Protein AF-A0A4V1J0G5-F1 (afdb_monomer_lite)

InterPro domains:
  IPR007246 GPI transamidase component Gaa1 [PF04114] (76-329)
  IPR007246 GPI transamidase component Gaa1 [PTHR13304] (6-333)

Foldseek 3Di:
DLLCLQDCVLWDFDDAPFPLLDFPPDFFPDDVVLLVQLVVQLVVDDDDDDVVSLVVLADPPFDWDDDPFKIKTKQAQPVEPQQEAEEEEEAQDPQRSSSSSLLSSVRVVSNPDNPFQHMYMYMYGHAAPLVVVCCLVVVVPDDPDPDDPNHHHHQQAYEYEAAGEDDADDDWAKEKAQQAAPRFGFFSNLLLSLLVNVVVLPQHPYDPQADDDPDSVVLSVSLVVSQVVSVVCNVPVNDRARCNSCSVVVHGYIYIYIYHHDPPDPCNSVNSSSVSSSVSSSSVSVSRRPDRDDCRASDWRPSDSRIIRGPVLCVVLVVLVVVLVVVVVVVVVVDDDDPVVVVVSVVVSVVVSSVVSVVCVVCPVVVVVVVVD

pLDDT: mean 73.06, std 17.19, range [31.8, 95.62]

Secondary structure (DSSP, 8-state):
-HHHHT-GGGPEEP---STT--TT-S-----HHHHHHHHHHHHH--S---HHHHHHHS-TTSEEEE-SSEEEEEE--TTS-S-EEEEEEEE--GGGHHHHHHHHHHHHHHHT-S--SSEEEEEEESS-HHHHHHHHHHTTS----TT------EEEEEEEEE-PPPPSSS--EEEEE---GGG----HHHHHHHHHHHHHT-S--B-SS----S-HHHHHHHHHHHHHHHHHHHHH-SS--TTHHHHHTT-EEEEEEEE---TT-TTHHHHHHHHHHHHHHHHHHHHT--S----S-SSEEEEETTEEEEGGGTHHHHHHHHHHHHHHHHHHHHS---HHHHHHHHHHHHHHHHHHHHHHHHHHHHHHHHTT-

Structure (mmCIF, N/CA/C/O backbone):
data_AF-A0A4V1J0G5-F1
#
_entry.id   AF-A0A4V1J0G5-F1
#
loop_
_atom_site.group_PDB
_atom_site.id
_atom_site.type_symbol
_atom_site.label_atom_id
_atom_site.label_alt_id
_atom_site.label_comp_id
_atom_site.label_asym_id
_atom_site.label_entity_id
_atom_site.label_seq_id
_atom_site.pdbx_PDB_ins_code
_atom_site.Cartn_x
_atom_site.Cartn_y
_atom_site.Cartn_z
_atom_site.occupancy
_atom_site.B_iso_or_equiv
_atom_site.auth_seq_id
_atom_site.auth_comp_id
_atom_site.auth_asym_id
_atom_site.auth_atom_id
_atom_site.pdbx_PDB_model_num
ATOM 1 N N . MET A 1 1 ? 18.701 1.937 -22.885 1.00 40.03 1 MET A N 1
ATOM 2 C CA . MET A 1 1 ? 18.159 2.114 -21.516 1.00 40.03 1 MET A CA 1
ATOM 3 C C . MET A 1 1 ? 18.465 3.504 -20.964 1.00 40.03 1 MET A C 1
ATOM 5 O O . MET A 1 1 ? 17.523 4.268 -20.826 1.00 40.03 1 MET A O 1
ATOM 9 N N . LEU A 1 2 ? 19.740 3.890 -20.790 1.00 41.81 2 LEU A N 1
ATOM 10 C CA . LEU A 1 2 ? 20.137 5.238 -20.329 1.00 41.81 2 LEU A CA 1
ATOM 11 C C . LEU A 1 2 ? 19.471 6.389 -21.116 1.00 41.81 2 LEU A C 1
ATOM 13 O O . LEU A 1 2 ? 19.026 7.356 -20.520 1.00 41.81 2 LEU A O 1
ATOM 17 N N . TYR A 1 3 ? 19.315 6.273 -22.439 1.00 47.38 3 TYR A N 1
ATOM 18 C CA . TYR A 1 3 ? 18.704 7.329 -23.266 1.00 47.38 3 TYR A CA 1
ATOM 19 C C . TYR A 1 3 ? 17.204 7.578 -22.989 1.00 47.38 3 TYR A C 1
ATOM 21 O O . TYR A 1 3 ? 16.747 8.713 -23.058 1.00 47.38 3 TYR A O 1
ATOM 29 N N . ILE A 1 4 ? 16.442 6.544 -22.609 1.00 48.09 4 ILE A N 1
ATOM 30 C CA . ILE A 1 4 ? 14.991 6.638 -22.336 1.00 48.09 4 ILE A CA 1
ATOM 31 C C . ILE A 1 4 ? 14.733 7.354 -21.006 1.00 48.09 4 ILE A C 1
ATOM 33 O O . ILE A 1 4 ? 13.803 8.143 -20.881 1.00 48.09 4 ILE A O 1
ATOM 37 N N . THR A 1 5 ? 15.608 7.128 -20.026 1.00 49.84 5 THR A N 1
ATOM 38 C CA . THR A 1 5 ? 15.606 7.840 -18.743 1.00 49.84 5 THR A CA 1
ATOM 39 C C . THR A 1 5 ? 16.124 9.278 -18.853 1.00 49.84 5 THR A C 1
ATOM 41 O O . THR A 1 5 ? 15.878 10.074 -17.955 1.00 49.84 5 THR A O 1
ATOM 44 N N . LEU A 1 6 ? 16.823 9.623 -19.945 1.00 50.47 6 LEU A N 1
ATOM 45 C CA . LEU A 1 6 ? 17.457 10.931 -20.160 1.00 50.47 6 LEU A CA 1
ATOM 46 C C . LEU A 1 6 ? 16.551 11.970 -20.853 1.00 50.47 6 LEU A C 1
ATOM 48 O O . LEU A 1 6 ? 16.917 13.143 -20.872 1.00 50.47 6 LEU A O 1
ATOM 52 N N . TYR A 1 7 ? 15.392 11.584 -21.408 1.00 58.28 7 TYR A N 1
ATOM 53 C CA . TYR A 1 7 ? 14.491 12.513 -22.108 1.00 58.28 7 TYR A CA 1
ATOM 54 C C . TYR A 1 7 ? 13.153 12.717 -21.372 1.00 58.28 7 TYR A C 1
ATOM 56 O O . TYR A 1 7 ? 12.269 11.862 -21.468 1.00 58.28 7 TYR A O 1
ATOM 64 N N . PRO A 1 8 ? 12.923 13.882 -20.733 1.00 58.16 8 PRO A N 1
ATOM 65 C CA . PRO A 1 8 ? 11.689 14.167 -19.985 1.00 58.16 8 PRO A CA 1
ATOM 66 C C . PRO A 1 8 ? 10.434 14.203 -20.866 1.00 58.16 8 PRO A C 1
ATOM 68 O O . PRO A 1 8 ? 9.331 14.027 -20.373 1.00 58.16 8 PRO A O 1
ATOM 71 N N . LYS A 1 9 ? 10.570 14.363 -22.190 1.00 62.00 9 LYS A N 1
ATOM 72 C CA . LYS A 1 9 ? 9.428 14.298 -23.119 1.00 62.00 9 LYS A CA 1
ATOM 73 C C . LYS A 1 9 ? 8.801 12.902 -23.236 1.00 62.00 9 LYS A C 1
ATOM 75 O O . LYS A 1 9 ? 7.714 12.781 -23.790 1.00 62.00 9 LYS A O 1
ATOM 80 N N . VAL A 1 10 ? 9.493 11.856 -22.780 1.00 65.25 10 VAL A N 1
ATOM 81 C CA . VAL A 1 10 ? 8.969 10.479 -22.739 1.00 65.25 10 VAL A CA 1
ATOM 82 C C . VAL A 1 10 ? 8.186 10.227 -21.448 1.00 65.25 10 VAL A C 1
ATOM 84 O O . VAL A 1 10 ? 7.367 9.311 -21.392 1.00 65.25 10 VAL A O 1
ATOM 87 N N . TRP A 1 11 ? 8.421 11.040 -20.418 1.00 73.19 11 TRP A N 1
ATOM 88 C CA . TRP A 1 11 ? 7.760 10.911 -19.130 1.00 73.19 11 TRP A CA 1
ATOM 89 C C . TRP A 1 11 ? 6.312 11.352 -19.292 1.00 73.19 11 TRP A C 1
ATOM 91 O O . TRP A 1 11 ? 6.027 12.494 -19.653 1.00 73.19 11 TRP A O 1
ATOM 101 N N . ARG A 1 12 ? 5.385 10.422 -19.075 1.00 76.12 12 ARG A N 1
ATOM 102 C CA . ARG A 1 12 ? 3.959 10.726 -19.110 1.00 76.12 12 ARG A CA 1
ATOM 103 C C . ARG A 1 12 ? 3.509 11.089 -17.710 1.00 76.12 12 ARG A C 1
ATOM 105 O O . ARG A 1 12 ? 3.911 10.423 -16.758 1.00 76.12 12 ARG A O 1
ATOM 112 N N . ASN A 1 13 ? 2.643 12.091 -17.604 1.00 80.62 13 ASN A N 1
ATOM 113 C CA . ASN A 1 13 ? 1.941 12.360 -16.355 1.00 80.62 13 ASN A CA 1
ATOM 114 C C . ASN A 1 13 ? 1.187 11.103 -15.930 1.00 80.62 13 ASN A C 1
ATOM 116 O O . ASN A 1 13 ? 0.557 10.433 -16.758 1.00 80.62 13 ASN A O 1
ATOM 120 N N . THR A 1 14 ? 1.259 10.793 -14.645 1.00 78.62 14 THR A N 1
ATOM 121 C CA . THR A 1 14 ? 0.432 9.759 -14.051 1.00 78.62 14 THR A CA 1
ATOM 122 C C . THR A 1 14 ? -1.033 10.158 -14.187 1.00 78.62 14 THR A C 1
ATOM 124 O O . THR A 1 14 ? -1.418 11.320 -14.048 1.00 78.62 14 THR A O 1
ATOM 127 N N . TYR A 1 15 ? -1.858 9.183 -14.539 1.00 79.25 15 TYR A N 1
ATOM 128 C CA . TYR A 1 15 ? -3.305 9.317 -14.581 1.00 79.25 15 TYR A CA 1
ATOM 129 C C . TYR A 1 15 ? -3.901 8.083 -13.917 1.00 79.25 15 TYR A C 1
ATOM 131 O O . TYR A 1 15 ? -3.200 7.098 -13.704 1.00 79.25 15 TYR A O 1
ATOM 139 N N . ILE A 1 16 ? -5.171 8.175 -13.548 1.00 81.12 16 ILE A N 1
ATOM 140 C CA . ILE A 1 16 ? -5.921 7.057 -12.986 1.00 81.12 16 ILE A CA 1
ATOM 141 C C . ILE A 1 16 ? -6.882 6.612 -14.073 1.00 81.12 16 ILE A C 1
ATOM 143 O O . ILE A 1 16 ? -7.683 7.414 -14.557 1.00 81.12 16 ILE A O 1
ATOM 147 N N . SER A 1 17 ? -6.714 5.373 -14.511 1.00 79.44 17 SER A N 1
ATOM 148 C CA . SER A 1 17 ? -7.519 4.726 -15.540 1.00 79.44 17 SER A CA 1
ATOM 149 C C . SER A 1 17 ? -8.658 3.895 -14.953 1.00 79.44 17 SER A C 1
ATOM 151 O O . SER A 1 17 ? -9.672 3.719 -15.625 1.00 79.44 17 SER A O 1
ATOM 153 N N . GLU A 1 18 ? -8.512 3.439 -13.705 1.00 79.19 18 GLU A N 1
ATOM 154 C CA . GLU A 1 18 ? -9.529 2.646 -13.021 1.00 79.19 18 GLU A CA 1
ATOM 155 C C . GLU A 1 18 ? -10.833 3.411 -12.795 1.00 79.19 18 GLU A C 1
ATOM 157 O O . GLU A 1 18 ? -10.873 4.537 -12.283 1.00 79.19 18 GLU A O 1
ATOM 162 N N . ASN A 1 19 ? -11.936 2.743 -13.124 1.00 76.56 19 ASN A N 1
ATOM 163 C CA . ASN A 1 19 ? -13.268 3.266 -12.879 1.00 76.56 19 ASN A CA 1
ATOM 164 C C . ASN A 1 19 ? -13.554 3.317 -11.373 1.00 76.56 19 ASN A C 1
ATOM 166 O O . ASN A 1 19 ? -13.213 2.406 -10.622 1.00 76.56 19 ASN A O 1
ATOM 170 N N . ALA A 1 20 ? -14.225 4.385 -10.939 1.00 79.38 20 ALA A N 1
ATOM 171 C CA . ALA A 1 20 ? -14.610 4.626 -9.543 1.00 79.38 20 ALA A CA 1
ATOM 172 C C . ALA A 1 20 ? -13.448 4.772 -8.533 1.00 79.38 20 ALA A C 1
ATOM 174 O O . ALA A 1 20 ? -13.706 5.027 -7.355 1.00 79.38 20 ALA A O 1
ATOM 175 N N . LEU A 1 21 ? -12.185 4.730 -8.976 1.00 84.06 21 LEU A N 1
ATOM 176 C CA . LEU A 1 21 ? -11.038 5.076 -8.140 1.00 84.06 21 LEU A CA 1
ATOM 177 C C . LEU A 1 21 ? -10.912 6.603 -8.036 1.00 84.06 21 LEU A C 1
ATOM 179 O O . LEU A 1 21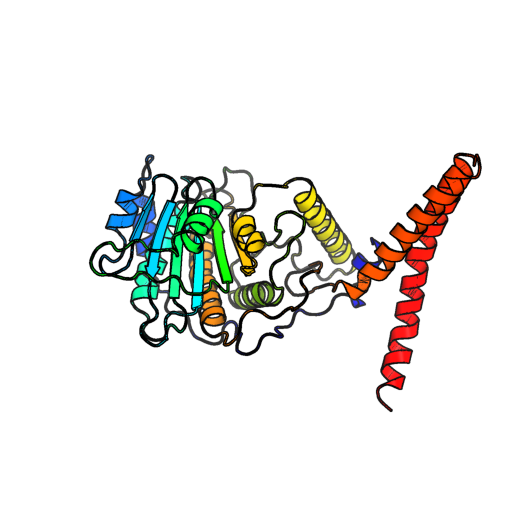 ? -10.354 7.274 -8.905 1.00 84.06 21 LEU A O 1
ATOM 183 N N . MET A 1 22 ? -11.483 7.166 -6.971 1.00 85.38 22 MET A N 1
ATOM 184 C CA . MET A 1 22 ? -11.579 8.614 -6.766 1.00 85.38 22 MET A CA 1
ATOM 185 C C . MET A 1 22 ? -10.727 9.072 -5.572 1.00 85.38 22 MET A C 1
ATOM 187 O O . MET A 1 22 ? -11.259 9.203 -4.465 1.00 85.38 22 MET A O 1
ATOM 191 N N . PRO A 1 23 ? -9.420 9.334 -5.771 1.00 83.88 23 PRO A N 1
ATOM 192 C CA . PRO A 1 23 ? -8.553 9.820 -4.704 1.00 83.88 23 PRO A CA 1
ATOM 193 C C . PRO A 1 23 ? -9.034 11.167 -4.177 1.00 83.88 23 PRO A C 1
ATOM 195 O O . PRO A 1 23 ? -9.336 12.073 -4.956 1.00 83.88 23 PRO A O 1
ATOM 198 N N . ASP A 1 24 ? -9.045 11.292 -2.851 1.00 82.69 24 ASP A N 1
ATOM 199 C CA . ASP A 1 24 ? -9.337 12.535 -2.132 1.00 82.69 24 ASP A CA 1
ATOM 200 C C . ASP A 1 24 ? -10.733 13.133 -2.397 1.00 82.69 24 ASP A C 1
ATOM 202 O O . ASP A 1 24 ? -10.970 14.325 -2.226 1.00 82.69 24 ASP A O 1
ATOM 206 N N . TYR A 1 25 ? -11.693 12.304 -2.818 1.00 84.31 25 TYR A N 1
ATOM 207 C CA . TYR A 1 25 ? -13.055 12.765 -3.111 1.00 84.31 25 TYR A CA 1
ATOM 208 C C . TYR A 1 25 ? -13.906 13.006 -1.854 1.00 84.31 25 TYR A C 1
ATOM 210 O O . TYR A 1 25 ? -14.866 13.775 -1.887 1.00 84.31 25 TYR A O 1
ATOM 218 N N . ALA A 1 26 ? -13.579 12.346 -0.739 1.00 80.38 26 ALA A N 1
ATOM 219 C CA . ALA A 1 26 ? -14.355 12.399 0.497 1.00 80.38 26 ALA A CA 1
ATOM 220 C C . ALA A 1 26 ? -13.494 12.829 1.690 1.00 80.38 26 ALA A C 1
ATOM 222 O O . ALA A 1 26 ? -12.400 12.309 1.889 1.00 80.38 26 ALA A O 1
ATOM 223 N N . SER A 1 27 ? -14.036 13.713 2.532 1.00 83.62 27 SER A N 1
ATOM 224 C CA . SER A 1 27 ? -13.359 14.225 3.730 1.00 83.62 27 SER A CA 1
ATOM 225 C C . SER A 1 27 ? -13.093 13.126 4.755 1.00 83.62 27 SER A C 1
ATOM 227 O O . SER A 1 27 ? -14.012 12.388 5.118 1.00 83.62 27 SER A O 1
ATOM 229 N N . THR A 1 28 ? -11.871 13.053 5.265 1.00 86.25 28 THR A N 1
ATOM 230 C CA . THR A 1 28 ? -11.446 12.078 6.275 1.00 86.25 28 THR A CA 1
ATOM 231 C C . THR A 1 28 ? -12.166 12.286 7.613 1.00 86.25 28 THR A C 1
ATOM 233 O O . THR A 1 28 ? -12.620 13.383 7.938 1.00 86.25 28 THR A O 1
ATOM 236 N N . THR A 1 29 ? -12.329 11.204 8.374 1.00 87.88 29 THR A N 1
ATOM 237 C CA . THR A 1 29 ? -12.962 11.190 9.710 1.00 87.88 29 THR A CA 1
ATOM 238 C C . THR A 1 29 ? -11.925 11.226 10.824 1.00 87.88 29 THR A C 1
ATOM 240 O O . THR A 1 29 ? -12.270 11.365 12.001 1.00 87.88 29 THR A O 1
ATOM 243 N N . PHE A 1 30 ? -10.653 11.029 10.477 1.00 85.44 30 PHE A N 1
ATOM 244 C CA . PHE A 1 30 ? -9.563 11.105 11.426 1.00 85.44 30 PHE A CA 1
ATOM 245 C C . PHE A 1 30 ? -9.553 12.450 12.162 1.00 85.44 30 PHE A C 1
ATOM 247 O O . PHE A 1 30 ? -9.647 13.519 11.569 1.00 85.44 30 PHE A O 1
ATOM 254 N N . ASN A 1 31 ? -9.414 12.363 13.483 1.00 87.56 31 ASN A N 1
ATOM 255 C CA . ASN A 1 31 ? -9.543 13.473 14.417 1.00 87.56 31 ASN A CA 1
ATOM 256 C C . ASN A 1 31 ? -8.392 13.405 15.420 1.00 87.56 31 ASN A C 1
ATOM 258 O O . ASN A 1 31 ? -7.794 12.346 15.626 1.00 87.56 31 ASN A O 1
ATOM 262 N N . ILE A 1 32 ? -8.158 14.503 16.139 1.00 88.00 32 ILE A N 1
ATOM 263 C CA . ILE A 1 32 ? -7.099 14.584 17.154 1.00 88.00 32 ILE A CA 1
ATOM 264 C C . ILE A 1 32 ? -7.253 13.539 18.274 1.00 88.00 32 ILE A C 1
ATOM 266 O O . ILE A 1 32 ? -6.261 13.029 18.782 1.00 88.00 32 ILE A O 1
ATOM 270 N N . ASN A 1 33 ? -8.484 13.122 18.585 1.00 91.00 33 ASN A N 1
ATOM 271 C CA . ASN A 1 33 ? -8.746 12.073 19.576 1.00 91.00 33 ASN A CA 1
ATOM 272 C C . ASN A 1 33 ? -8.150 10.719 19.156 1.00 91.00 33 ASN A C 1
ATOM 274 O O . ASN A 1 33 ? -7.614 9.993 19.989 1.00 91.00 33 ASN A O 1
ATOM 278 N N . HIS A 1 34 ? -8.218 10.381 17.865 1.00 90.44 34 HIS A N 1
ATOM 279 C CA . HIS A 1 34 ? -7.631 9.150 17.330 1.00 90.44 34 HIS A CA 1
ATOM 280 C C . HIS A 1 34 ? -6.099 9.200 17.412 1.00 90.44 34 HIS A C 1
ATOM 282 O O . HIS A 1 34 ? -5.457 8.215 17.771 1.00 90.44 34 HIS A O 1
ATOM 288 N N . TRP A 1 35 ? -5.512 10.375 17.172 1.00 88.88 35 TRP A N 1
ATOM 289 C CA . TRP A 1 35 ? -4.080 10.605 17.357 1.00 88.88 35 TRP A CA 1
ATOM 290 C C .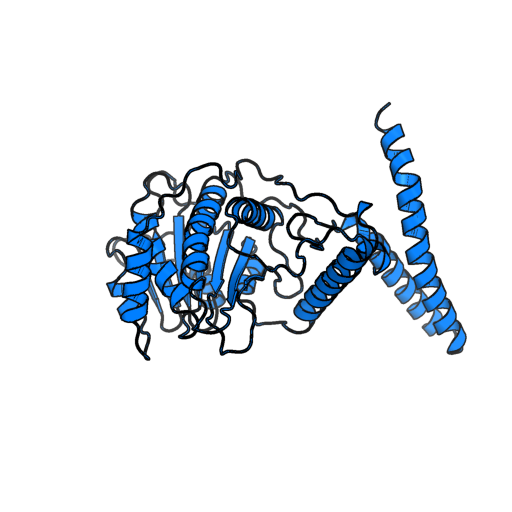 TRP A 1 35 ? -3.631 10.420 18.814 1.00 88.88 35 TRP A C 1
ATOM 292 O O . TRP A 1 35 ? -2.635 9.749 19.090 1.00 88.88 35 TRP A O 1
ATOM 302 N N . GLU A 1 36 ? -4.382 10.966 19.770 1.00 89.56 36 GLU A N 1
ATOM 303 C CA . GLU A 1 36 ? -4.101 10.788 21.198 1.00 89.56 36 GLU A CA 1
ATOM 304 C C . GLU A 1 36 ? -4.233 9.324 21.639 1.00 89.56 36 GLU A C 1
ATOM 306 O O . GLU A 1 36 ? -3.409 8.835 22.417 1.00 89.56 36 GLU A O 1
ATOM 311 N N . GLN A 1 37 ? -5.215 8.593 21.099 1.00 89.12 37 GLN A N 1
ATOM 312 C CA . GLN A 1 37 ? -5.348 7.152 21.322 1.00 89.12 37 GLN A CA 1
ATOM 313 C C . GLN A 1 37 ? -4.113 6.393 20.835 1.00 89.12 37 GLN A C 1
ATOM 315 O O . GLN A 1 37 ? -3.579 5.577 21.585 1.00 89.12 37 GLN A O 1
ATOM 320 N N . MET A 1 38 ? -3.603 6.696 19.636 1.00 88.50 38 MET A N 1
ATOM 321 C CA . MET A 1 38 ? -2.368 6.081 19.138 1.00 88.50 38 MET A CA 1
ATOM 322 C C . MET A 1 38 ? -1.180 6.348 20.064 1.00 88.50 38 MET A C 1
ATOM 324 O O . MET A 1 38 ? -0.430 5.427 20.380 1.00 88.50 38 MET A O 1
ATOM 328 N N . LYS A 1 39 ? -1.018 7.590 20.539 1.00 87.75 39 LYS A N 1
ATOM 329 C CA . LYS A 1 39 ? 0.052 7.952 21.484 1.00 87.75 39 LYS A CA 1
ATOM 330 C C . LYS A 1 39 ? -0.048 7.174 22.794 1.00 87.75 39 LYS A C 1
ATOM 332 O O . LYS A 1 39 ? 0.971 6.710 23.301 1.00 87.75 39 LYS A O 1
ATOM 337 N N . LYS A 1 40 ? -1.265 7.002 23.315 1.00 88.62 40 LYS A N 1
ATOM 338 C CA . LYS A 1 40 ? -1.526 6.221 24.529 1.00 88.62 40 LYS A CA 1
ATOM 339 C C . LYS A 1 40 ? -1.212 4.736 24.334 1.00 88.62 40 LYS A C 1
ATOM 341 O O . LYS A 1 40 ? -0.602 4.116 25.200 1.00 88.62 40 LYS A O 1
ATOM 346 N N . ILE A 1 41 ? -1.604 4.169 23.195 1.00 86.56 41 ILE A N 1
ATOM 347 C CA . ILE A 1 41 ? -1.307 2.775 22.845 1.00 86.56 41 ILE A CA 1
ATOM 348 C C . ILE A 1 41 ? 0.211 2.579 22.752 1.00 86.56 41 ILE A C 1
ATOM 350 O O . ILE A 1 41 ? 0.755 1.694 23.406 1.00 86.56 41 ILE A O 1
ATOM 354 N N . LYS A 1 42 ? 0.911 3.479 22.052 1.00 85.06 42 LYS A N 1
ATOM 355 C CA . LYS A 1 42 ? 2.375 3.485 21.987 1.00 85.06 42 LYS A CA 1
ATOM 356 C C . LYS A 1 42 ? 3.021 3.528 23.373 1.00 85.06 42 LYS A C 1
ATOM 358 O O . LYS A 1 42 ? 3.971 2.792 23.602 1.00 85.06 42 LYS A O 1
ATOM 363 N N . SER A 1 43 ? 2.546 4.384 24.283 1.00 84.00 43 SER A N 1
ATOM 364 C CA . SER A 1 43 ? 3.131 4.480 25.628 1.00 84.00 43 SER A CA 1
ATOM 365 C C . SER A 1 43 ? 2.898 3.236 26.481 1.00 84.00 43 SER A C 1
ATOM 367 O O . SER A 1 43 ? 3.692 2.970 27.374 1.00 84.00 43 SER A O 1
ATOM 369 N N . ASN A 1 44 ? 1.822 2.488 26.224 1.00 82.56 44 ASN A N 1
ATOM 370 C CA . ASN A 1 44 ? 1.509 1.266 26.964 1.00 82.56 44 ASN A CA 1
ATOM 371 C C . ASN A 1 44 ? 2.358 0.075 26.507 1.00 82.56 44 ASN A C 1
ATOM 373 O O . ASN A 1 44 ? 2.593 -0.849 27.283 1.00 82.56 44 ASN A O 1
ATOM 377 N N . PHE A 1 45 ? 2.822 0.094 25.260 1.00 77.38 45 PHE A N 1
ATOM 378 C CA . PHE A 1 45 ? 3.673 -0.948 24.716 1.00 77.38 45 PHE A CA 1
ATOM 379 C C . PHE A 1 45 ? 5.127 -0.769 25.180 1.00 77.38 45 PHE A C 1
ATOM 381 O O . PHE A 1 45 ? 5.922 -0.049 24.576 1.00 77.38 45 PHE A O 1
ATOM 388 N N . HIS A 1 46 ? 5.471 -1.441 26.282 1.00 64.62 46 HIS A N 1
ATOM 389 C CA . HIS A 1 46 ? 6.849 -1.658 26.732 1.00 64.62 46 HIS A CA 1
ATOM 390 C C . HIS A 1 46 ? 7.362 -3.046 26.301 1.00 64.62 46 HIS A C 1
ATOM 392 O O . HIS A 1 46 ? 6.587 -3.858 25.812 1.00 64.62 46 HIS A O 1
ATOM 398 N N . SER A 1 47 ? 8.674 -3.273 26.438 1.00 57.38 47 SER A N 1
ATOM 399 C CA . SER A 1 47 ? 9.556 -4.255 25.765 1.00 57.38 47 SER A CA 1
ATOM 400 C C . SER A 1 47 ? 9.215 -5.759 25.861 1.00 57.38 47 SER A C 1
ATOM 402 O O . SER A 1 47 ? 10.077 -6.548 26.233 1.00 57.38 47 SER A O 1
ATOM 404 N N . ASN A 1 48 ? 7.976 -6.156 25.573 1.00 66.62 48 ASN A N 1
ATOM 405 C CA . ASN A 1 48 ? 7.519 -7.514 25.271 1.00 66.62 48 ASN A CA 1
ATOM 406 C C . ASN A 1 48 ? 6.095 -7.414 24.698 1.00 66.62 48 ASN A C 1
ATOM 408 O O . ASN A 1 48 ? 5.109 -7.561 25.414 1.00 66.62 48 ASN A O 1
ATOM 412 N N . LEU A 1 49 ? 5.996 -7.109 23.404 1.00 71.62 49 LEU A N 1
ATOM 413 C CA . LEU A 1 49 ? 4.728 -7.029 22.679 1.00 71.62 49 LEU A CA 1
ATOM 414 C C . LEU A 1 49 ? 4.103 -8.430 22.541 1.00 71.62 49 LEU A C 1
ATOM 416 O O . LEU A 1 49 ? 4.675 -9.287 21.864 1.00 71.62 49 LEU A O 1
ATOM 420 N N . SER A 1 50 ? 2.924 -8.666 23.127 1.00 83.44 50 SER A N 1
ATOM 421 C CA . SER A 1 50 ? 2.150 -9.898 22.909 1.00 83.44 50 SER A CA 1
ATOM 422 C C . SER A 1 50 ? 0.933 -9.656 22.005 1.00 83.44 50 SER A C 1
ATOM 424 O O . SER A 1 50 ? 0.414 -8.541 21.916 1.00 83.44 50 SER A O 1
ATOM 426 N N . PHE A 1 51 ? 0.461 -10.697 21.311 1.00 83.25 51 PHE A N 1
ATOM 427 C CA . PHE A 1 51 ? -0.786 -10.600 20.541 1.00 83.25 51 PHE A CA 1
ATOM 428 C C . PHE A 1 51 ? -2.016 -10.465 21.451 1.00 83.25 51 PHE A C 1
ATOM 430 O O . PHE A 1 51 ? -2.992 -9.833 21.053 1.00 83.25 51 PHE A O 1
ATOM 437 N N . GLU A 1 52 ? -1.948 -10.974 22.685 1.00 83.06 52 GLU A N 1
ATOM 438 C CA . GLU A 1 52 ? -3.012 -10.848 23.689 1.00 83.06 52 GLU A CA 1
ATOM 439 C C . GLU A 1 52 ? -3.275 -9.379 24.053 1.00 83.06 52 GLU A C 1
ATOM 441 O O . GLU A 1 52 ? -4.431 -8.955 24.153 1.00 83.06 52 GLU A O 1
ATOM 446 N N . ASP A 1 53 ? -2.214 -8.571 24.157 1.00 82.56 53 ASP A N 1
ATOM 447 C CA . ASP A 1 53 ? -2.329 -7.134 24.418 1.00 82.56 53 ASP A CA 1
ATOM 448 C C . ASP A 1 53 ? -3.104 -6.426 23.299 1.00 82.56 53 ASP A C 1
ATOM 450 O O . ASP A 1 53 ? -4.003 -5.630 23.575 1.00 82.56 53 ASP A O 1
ATOM 454 N N . ILE A 1 54 ? -2.812 -6.751 22.031 1.00 82.75 54 ILE A N 1
ATOM 455 C CA . ILE A 1 54 ? -3.554 -6.212 20.881 1.00 82.75 54 ILE A CA 1
ATOM 456 C C . ILE A 1 54 ? -5.002 -6.692 20.914 1.00 82.75 54 ILE A C 1
ATOM 458 O O . ILE A 1 54 ? -5.911 -5.876 20.778 1.00 82.75 54 ILE A O 1
ATOM 462 N N . GLN A 1 55 ? -5.229 -7.991 21.109 1.00 84.12 55 GLN A N 1
ATOM 463 C CA . GLN A 1 55 ? -6.569 -8.573 21.118 1.00 84.12 55 GLN A CA 1
ATOM 464 C C . GLN A 1 55 ? -7.471 -7.904 22.165 1.00 84.12 55 GLN A C 1
ATOM 466 O O . GLN A 1 55 ? -8.655 -7.692 21.912 1.00 84.12 55 GLN A O 1
ATOM 471 N N . SER A 1 56 ? -6.911 -7.500 23.310 1.00 85.38 56 SER A N 1
ATOM 472 C CA . SER A 1 56 ? -7.646 -6.780 24.356 1.00 85.38 56 SER A CA 1
ATOM 473 C C . SER A 1 56 ? -8.105 -5.370 23.949 1.00 85.38 56 SER A C 1
ATOM 475 O O . SER A 1 56 ? -9.113 -4.878 24.463 1.00 85.38 56 SER A O 1
ATOM 477 N N . LEU A 1 57 ? -7.377 -4.725 23.030 1.00 85.25 57 LEU A N 1
ATOM 478 C CA . LEU A 1 57 ? -7.635 -3.369 22.536 1.00 85.25 57 LEU A CA 1
ATOM 479 C C . LEU A 1 57 ? -8.544 -3.345 21.303 1.00 85.25 57 LEU A C 1
ATOM 481 O O . LEU A 1 57 ? -9.034 -2.276 20.927 1.00 85.25 57 LEU A O 1
ATOM 485 N N . LEU A 1 58 ? -8.745 -4.500 20.666 1.00 84.81 58 LEU A N 1
ATOM 486 C CA . LEU A 1 58 ? -9.591 -4.633 19.493 1.00 84.81 58 LEU A CA 1
ATOM 487 C C . LEU A 1 58 ? -11.077 -4.775 19.856 1.00 84.81 58 LEU A C 1
ATOM 489 O O . LEU A 1 58 ? -11.436 -5.266 20.933 1.00 84.81 58 LEU A O 1
ATOM 493 N N . PRO A 1 59 ? -11.972 -4.376 18.939 1.00 80.44 59 PRO A N 1
ATOM 494 C CA . PRO A 1 59 ? -13.401 -4.558 19.128 1.00 80.44 59 PRO A CA 1
ATOM 495 C C . PRO A 1 59 ? -13.775 -6.051 19.181 1.00 80.44 59 PRO A C 1
ATOM 497 O O . PRO A 1 59 ? -13.497 -6.814 18.260 1.00 80.44 59 PRO A O 1
ATOM 500 N N . LYS A 1 60 ? -14.450 -6.463 20.263 1.00 75.62 60 LYS A N 1
ATOM 501 C CA . LYS A 1 60 ? -14.748 -7.875 20.592 1.00 75.62 60 LYS A CA 1
ATOM 502 C C . LYS A 1 60 ? -15.821 -8.547 19.727 1.00 75.62 60 LYS A C 1
ATOM 504 O O . LYS A 1 60 ? -16.034 -9.744 19.861 1.00 75.62 60 LYS A O 1
ATOM 509 N N . HIS A 1 61 ? -16.533 -7.788 18.898 1.00 77.06 61 HIS A N 1
ATOM 510 C CA . HIS A 1 61 ? -17.684 -8.278 18.126 1.00 77.06 61 HIS A CA 1
ATOM 511 C C . HIS A 1 61 ? -17.316 -8.800 16.732 1.00 77.06 61 HIS A C 1
ATOM 513 O O . HIS A 1 61 ? -18.203 -9.059 15.924 1.00 77.06 61 HIS A O 1
ATOM 519 N N . PHE A 1 62 ? -16.024 -8.912 16.437 1.00 82.12 62 PHE A N 1
ATOM 520 C CA . PHE A 1 62 ? -15.529 -9.260 15.115 1.00 82.12 62 PHE A CA 1
ATOM 521 C C . PHE A 1 62 ? -14.761 -10.572 15.130 1.00 82.12 62 PHE A C 1
ATOM 523 O O . PHE A 1 62 ? -14.162 -10.955 16.135 1.00 82.12 62 PHE A O 1
ATOM 530 N N . CYS A 1 63 ? -14.747 -11.221 13.971 1.00 82.19 63 CYS A N 1
ATOM 531 C CA . CYS A 1 63 ? -13.950 -12.404 13.707 1.00 82.19 63 CYS A CA 1
ATOM 532 C C . CYS A 1 63 ? -12.470 -12.111 13.957 1.00 82.19 63 CYS A C 1
ATOM 534 O O . CYS A 1 63 ? -11.890 -11.222 13.326 1.00 82.19 63 CYS A O 1
ATOM 536 N N . THR A 1 64 ? -11.864 -12.867 14.870 1.00 84.56 64 THR A N 1
ATOM 537 C CA . THR A 1 64 ? -10.430 -12.793 15.149 1.00 84.56 64 THR A CA 1
ATOM 538 C C . THR A 1 64 ? -9.805 -14.163 14.971 1.00 84.56 64 THR A C 1
ATOM 540 O O . THR A 1 64 ? -10.352 -15.163 15.426 1.00 84.56 64 THR A O 1
ATOM 543 N N . PHE A 1 65 ? -8.650 -14.193 14.319 1.00 83.19 65 PHE A N 1
ATOM 544 C CA . PHE A 1 65 ? -7.841 -15.391 14.155 1.00 83.19 65 PHE A CA 1
ATOM 545 C C . PHE A 1 65 ? -6.479 -15.135 14.772 1.00 83.19 65 PHE A C 1
ATOM 547 O O . PHE A 1 65 ? -5.829 -14.142 14.441 1.00 83.19 65 PHE A O 1
ATOM 554 N N . SER A 1 66 ? -6.061 -16.017 15.670 1.00 83.69 66 SER A N 1
ATOM 555 C CA . SER A 1 66 ? -4.791 -15.917 16.379 1.00 83.69 66 SER A CA 1
ATOM 556 C C . SER A 1 66 ? -4.000 -17.203 16.181 1.00 83.69 66 SER A C 1
ATOM 558 O O . SER A 1 66 ? -4.493 -18.280 16.503 1.00 83.69 66 SER A O 1
ATOM 560 N N . ASP A 1 67 ? -2.789 -17.069 15.654 1.00 83.31 67 ASP A N 1
ATOM 561 C CA . ASP A 1 67 ? -1.758 -18.102 15.552 1.00 83.31 67 ASP A CA 1
ATOM 562 C C . ASP A 1 67 ? -0.469 -17.562 16.207 1.00 83.31 67 ASP A C 1
ATOM 564 O O . ASP A 1 67 ? -0.311 -16.362 16.449 1.00 83.31 67 ASP A O 1
ATOM 568 N N . GLU A 1 68 ? 0.510 -18.423 16.471 1.00 85.25 68 GLU A N 1
ATOM 569 C CA . GLU A 1 68 ? 1.806 -18.010 17.028 1.00 85.25 68 GLU A CA 1
ATOM 570 C C . GLU A 1 68 ? 2.554 -17.024 16.111 1.00 85.25 68 GLU A C 1
ATOM 572 O O . GLU A 1 68 ? 3.361 -16.205 16.570 1.00 85.25 68 GLU A O 1
ATOM 577 N N . ARG A 1 69 ? 2.284 -17.095 14.802 1.00 88.12 69 ARG A N 1
ATOM 578 C CA . ARG A 1 69 ? 2.967 -16.317 13.758 1.00 88.12 69 ARG A CA 1
ATOM 579 C C . ARG A 1 69 ? 2.244 -15.029 13.386 1.00 88.12 69 ARG A C 1
ATOM 581 O O . ARG A 1 69 ? 2.897 -14.055 12.993 1.00 88.12 69 ARG A O 1
ATOM 588 N N . TYR A 1 70 ? 0.920 -15.014 13.495 1.00 90.19 70 TYR A N 1
ATOM 589 C CA . TYR A 1 70 ? 0.095 -13.894 13.073 1.00 90.19 70 TYR A CA 1
ATOM 590 C C . TYR A 1 70 ? -1.189 -13.789 13.891 1.00 90.19 70 TYR A C 1
ATOM 592 O O . TYR A 1 70 ? -1.725 -14.766 14.394 1.00 90.19 70 TYR A O 1
ATOM 600 N N 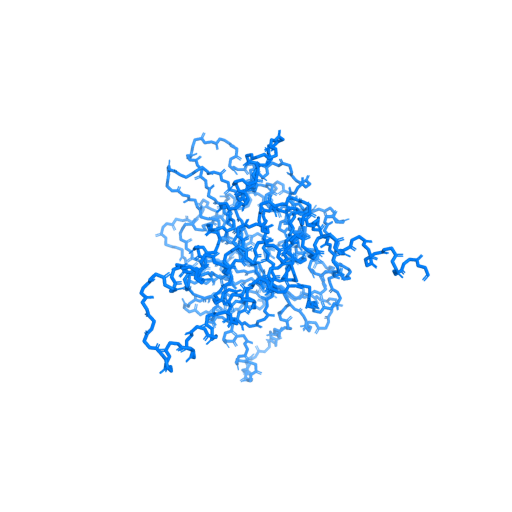. PHE A 1 71 ? -1.725 -12.582 13.941 1.00 90.50 71 PHE A N 1
ATOM 601 C CA . PHE A 1 71 ? -3.022 -12.274 14.501 1.00 90.50 71 PHE A CA 1
ATOM 602 C C . PHE A 1 71 ? -3.787 -11.415 13.501 1.00 90.50 71 PHE A C 1
ATOM 604 O O . PHE A 1 71 ? -3.245 -10.454 12.958 1.00 90.50 71 PHE A O 1
ATOM 611 N N . SER A 1 72 ? -5.040 -11.755 13.227 1.00 90.25 72 SER A N 1
ATOM 612 C CA . SER A 1 72 ? -5.863 -11.012 12.281 1.00 90.25 72 SER A CA 1
ATOM 613 C C . SER A 1 72 ? -7.260 -10.757 12.810 1.00 90.25 72 SER A C 1
ATOM 615 O O . SER A 1 72 ? -7.816 -11.560 13.555 1.00 90.25 72 SER A O 1
ATOM 617 N N . ILE A 1 73 ? -7.823 -9.629 12.396 1.00 90.69 73 ILE A N 1
ATOM 618 C CA . ILE A 1 73 ? -9.212 -9.256 12.637 1.00 90.69 73 ILE A CA 1
ATOM 619 C C . ILE A 1 73 ? -9.880 -8.963 11.297 1.00 90.69 73 ILE A C 1
ATOM 621 O O . ILE A 1 73 ? -9.314 -8.265 10.451 1.00 90.69 73 ILE A O 1
ATOM 625 N N . GLN A 1 74 ? -11.081 -9.499 11.108 1.00 90.12 74 GLN A N 1
ATOM 626 C CA . GLN A 1 74 ? -11.937 -9.195 9.969 1.00 90.12 74 GLN A CA 1
ATOM 627 C C . GLN A 1 74 ? -13.067 -8.271 10.408 1.00 90.12 74 GLN A C 1
ATOM 629 O O . GLN A 1 74 ? -13.853 -8.606 11.292 1.00 90.12 74 GLN A O 1
ATOM 634 N N . ILE A 1 75 ? -13.176 -7.130 9.738 1.00 91.25 75 ILE A N 1
ATOM 635 C CA . ILE A 1 75 ? -14.273 -6.183 9.901 1.00 91.25 75 ILE A CA 1
ATOM 636 C C . ILE A 1 75 ? -15.170 -6.316 8.662 1.00 91.25 75 ILE A C 1
ATOM 638 O O . ILE A 1 75 ? -14.757 -5.888 7.580 1.00 91.25 75 ILE A O 1
ATOM 642 N N . PRO A 1 76 ? -16.363 -6.926 8.789 1.00 88.94 76 PRO A N 1
ATOM 643 C CA . PRO A 1 76 ? -17.259 -7.136 7.668 1.00 88.94 76 PRO A CA 1
ATOM 644 C C . PRO A 1 76 ? -17.948 -5.836 7.258 1.00 88.94 76 PRO A C 1
ATOM 646 O O . PRO A 1 76 ? -18.300 -4.986 8.084 1.00 88.94 76 PRO A O 1
ATOM 649 N N . ALA A 1 77 ? -18.198 -5.703 5.965 1.00 88.75 77 ALA A N 1
ATOM 650 C CA . ALA A 1 77 ? -18.988 -4.632 5.403 1.00 88.75 77 ALA A CA 1
ATOM 651 C C . ALA A 1 77 ? -20.469 -5.048 5.354 1.00 88.75 77 ALA A C 1
ATOM 653 O O . ALA A 1 77 ? -20.933 -5.696 4.425 1.00 88.75 77 ALA A O 1
ATOM 654 N N . TYR A 1 78 ? -21.253 -4.625 6.349 1.00 82.81 78 TYR A N 1
ATOM 655 C CA . TYR A 1 78 ? -22.649 -5.062 6.541 1.00 82.81 78 TYR A CA 1
ATOM 656 C C . TYR A 1 78 ? -23.636 -4.753 5.397 1.00 82.81 78 TYR A C 1
ATOM 658 O O . TYR A 1 78 ? -24.779 -5.202 5.442 1.00 82.81 78 TYR A O 1
ATOM 666 N N . ARG A 1 79 ? -23.256 -3.931 4.412 1.00 80.62 79 ARG A N 1
ATOM 667 C CA . ARG A 1 79 ? -24.133 -3.509 3.302 1.00 80.62 79 ARG A CA 1
ATOM 668 C C . ARG A 1 79 ? -23.919 -4.278 2.001 1.00 80.62 79 ARG A C 1
ATOM 670 O O . ARG A 1 79 ? -24.629 -4.012 1.036 1.00 80.62 79 ARG A O 1
ATOM 677 N N . THR A 1 80 ? -22.927 -5.153 1.961 1.00 81.75 80 THR A N 1
ATOM 678 C CA . THR A 1 80 ? -22.482 -5.876 0.767 1.00 81.75 80 THR A CA 1
ATOM 679 C C . THR A 1 80 ? -22.463 -7.373 1.060 1.00 81.75 80 THR A C 1
ATOM 681 O O . THR A 1 80 ? -22.565 -7.793 2.211 1.00 81.75 80 THR A O 1
ATOM 684 N N . ASP A 1 81 ? -22.312 -8.175 0.016 1.00 78.50 81 ASP A N 1
ATOM 685 C CA . ASP A 1 81 ? -22.350 -9.635 0.069 1.00 78.50 81 ASP A CA 1
ATOM 686 C C . ASP A 1 81 ? -21.066 -10.252 0.671 1.00 78.50 81 ASP A C 1
ATOM 688 O O . ASP A 1 81 ? -20.888 -11.467 0.636 1.00 78.50 81 ASP A O 1
ATOM 692 N N . GLY A 1 82 ? -20.131 -9.434 1.183 1.00 81.50 82 GLY A N 1
ATOM 693 C CA . GLY A 1 82 ? -18.860 -9.892 1.771 1.00 81.50 82 GLY A CA 1
ATOM 694 C C . GLY A 1 82 ? -17.912 -10.566 0.768 1.00 81.50 82 GLY A C 1
ATOM 695 O O . GLY A 1 82 ? -16.939 -11.215 1.143 1.00 81.50 82 GLY A O 1
ATOM 696 N N . THR A 1 83 ? -18.177 -10.436 -0.535 1.00 86.62 83 THR A N 1
ATOM 697 C CA . THR A 1 83 ? -17.443 -11.149 -1.593 1.00 86.62 83 THR A CA 1
ATOM 698 C C . THR A 1 83 ? -16.074 -10.560 -1.897 1.00 86.62 83 THR A C 1
ATOM 700 O O . THR A 1 83 ? -15.282 -11.186 -2.598 1.00 86.62 83 THR A O 1
ATOM 703 N N . GLU A 1 84 ? -15.788 -9.353 -1.417 1.00 90.38 84 GLU A N 1
ATOM 704 C CA . GLU A 1 84 ? -14.575 -8.597 -1.708 1.00 90.38 84 GLU A CA 1
ATOM 705 C C . GLU A 1 84 ? -13.991 -8.023 -0.429 1.00 90.38 84 GLU A C 1
ATOM 707 O O . GLU A 1 84 ? -14.726 -7.575 0.451 1.00 90.38 84 GLU A O 1
ATOM 712 N N . ALA A 1 85 ? -12.664 -7.995 -0.355 1.00 91.88 85 ALA A N 1
ATOM 713 C CA . ALA A 1 85 ? -11.969 -7.528 0.826 1.00 91.88 85 ALA A CA 1
ATOM 714 C C . ALA A 1 85 ? -10.692 -6.740 0.500 1.00 91.88 85 ALA A C 1
ATOM 716 O O . ALA A 1 85 ? -10.085 -6.880 -0.565 1.00 91.88 85 ALA A O 1
ATOM 717 N N . VAL A 1 86 ? -10.276 -5.906 1.449 1.00 93.69 86 VAL A N 1
ATOM 718 C CA . VAL A 1 86 ? -9.029 -5.136 1.447 1.00 93.69 86 VAL A CA 1
ATOM 719 C C . VAL A 1 86 ? -8.204 -5.556 2.654 1.00 93.69 86 VAL A C 1
ATOM 721 O O . VAL A 1 86 ? -8.742 -5.744 3.744 1.00 93.69 86 VAL A O 1
ATOM 724 N N . ILE A 1 87 ? -6.892 -5.689 2.477 1.00 94.38 87 ILE A N 1
ATOM 725 C CA . ILE A 1 87 ? -5.980 -6.084 3.553 1.00 94.38 87 ILE A CA 1
ATOM 726 C C . ILE A 1 87 ? -5.074 -4.939 4.000 1.00 94.38 87 ILE A C 1
ATOM 728 O O . ILE A 1 87 ? -4.465 -4.250 3.187 1.00 94.38 87 ILE A O 1
ATOM 732 N N . PHE A 1 88 ? -4.912 -4.793 5.311 1.00 95.62 88 PHE A N 1
ATOM 733 C CA . PHE A 1 88 ? -3.835 -4.017 5.907 1.00 95.62 88 PHE A CA 1
ATOM 734 C C . PHE A 1 88 ? -2.868 -4.942 6.633 1.00 95.62 88 PHE A C 1
ATOM 736 O O . PHE A 1 88 ? -3.267 -5.706 7.510 1.00 95.62 88 PHE A O 1
ATOM 743 N N . GLY A 1 89 ? -1.594 -4.870 6.262 1.00 94.81 89 GLY A N 1
ATOM 744 C CA . GLY A 1 89 ? -0.524 -5.637 6.885 1.00 94.81 89 GLY A CA 1
ATOM 745 C C . GLY A 1 89 ? 0.284 -4.785 7.856 1.00 94.81 89 GLY A C 1
ATOM 746 O O . GLY A 1 89 ? 0.739 -3.697 7.506 1.00 94.81 89 GLY A O 1
ATOM 747 N N . PHE A 1 90 ? 0.519 -5.311 9.050 1.00 93.81 90 PHE A N 1
ATOM 748 C CA . PHE A 1 90 ? 1.305 -4.672 10.096 1.00 93.81 90 PHE A CA 1
ATOM 749 C C . PHE A 1 90 ? 2.405 -5.634 10.565 1.00 93.81 90 PHE A C 1
ATOM 751 O O . PHE A 1 90 ? 2.113 -6.584 11.297 1.00 93.81 90 PHE A O 1
ATOM 758 N N . PRO A 1 91 ? 3.673 -5.420 10.171 1.00 91.62 91 PRO A N 1
ATOM 759 C CA . PRO A 1 91 ? 4.793 -6.137 10.762 1.00 91.62 91 PRO A CA 1
ATOM 760 C C . PRO A 1 91 ? 4.799 -5.943 12.283 1.00 91.62 91 PRO A C 1
ATOM 762 O O . PRO A 1 91 ? 4.938 -4.821 12.775 1.00 91.62 91 PRO A O 1
ATOM 765 N N . PHE A 1 92 ? 4.651 -7.034 13.025 1.00 90.00 92 PHE A N 1
ATOM 766 C CA . PHE A 1 92 ? 4.632 -7.068 14.479 1.00 90.00 92 PHE A CA 1
ATOM 767 C C . PHE A 1 92 ? 6.066 -7.098 15.014 1.00 90.00 92 PHE A C 1
ATOM 769 O O . PHE A 1 92 ? 6.603 -8.138 15.394 1.00 90.00 92 PHE A O 1
ATOM 776 N N . LYS A 1 93 ? 6.704 -5.926 14.973 1.00 86.56 93 LYS A N 1
ATOM 777 C CA . LYS A 1 93 ? 8.072 -5.677 15.435 1.00 86.56 93 LYS A CA 1
ATOM 778 C C . LYS A 1 93 ? 8.079 -4.517 16.423 1.00 86.56 93 LYS A C 1
ATOM 780 O O . LYS A 1 93 ? 7.303 -3.575 16.277 1.00 86.56 93 LYS A O 1
ATOM 785 N N . GLU A 1 94 ? 9.027 -4.521 17.357 1.00 82.69 94 GLU A N 1
ATOM 786 C CA . GLU A 1 94 ? 9.238 -3.393 18.278 1.00 82.69 94 GLU A CA 1
ATOM 787 C C . GLU A 1 94 ? 9.595 -2.088 17.548 1.00 82.69 94 GLU A C 1
ATOM 789 O O . GLU A 1 94 ? 9.242 -1.003 18.006 1.00 82.69 94 GLU A O 1
ATOM 794 N N . SER A 1 95 ? 10.243 -2.170 16.380 1.00 81.19 95 SER A N 1
ATOM 795 C CA . SER A 1 95 ? 10.525 -1.000 15.538 1.00 81.19 95 SER A CA 1
ATOM 796 C C . SER A 1 95 ? 9.254 -0.337 14.996 1.00 81.19 95 SER A C 1
ATOM 798 O O . SER A 1 95 ? 9.247 0.877 14.798 1.00 81.19 95 SER A O 1
ATOM 800 N N . ASN A 1 96 ? 8.178 -1.108 14.803 1.00 86.69 96 ASN A N 1
ATOM 801 C CA . ASN A 1 96 ? 6.945 -0.697 14.132 1.00 86.69 96 ASN A CA 1
ATOM 802 C C . ASN A 1 96 ? 5.762 -0.499 15.106 1.00 86.69 96 ASN A C 1
ATOM 804 O O . ASN A 1 96 ? 4.603 -0.754 14.773 1.00 86.69 96 ASN A O 1
ATOM 808 N N . ILE A 1 97 ? 6.016 -0.018 16.329 1.00 87.00 97 ILE A N 1
ATOM 809 C CA . ILE A 1 97 ? 4.943 0.250 17.311 1.00 87.00 97 ILE A CA 1
ATOM 810 C C . ILE A 1 97 ? 3.921 1.260 16.771 1.00 87.00 97 ILE A C 1
ATOM 812 O O . ILE A 1 97 ? 2.727 1.150 17.058 1.00 87.00 97 ILE A O 1
ATOM 816 N N . TRP A 1 98 ? 4.359 2.238 15.971 1.00 86.75 98 TRP A N 1
ATOM 817 C CA . TRP A 1 98 ? 3.451 3.205 15.352 1.00 86.75 98 TRP A CA 1
ATOM 818 C C . TRP A 1 98 ? 2.526 2.562 14.320 1.00 86.75 98 TRP A C 1
ATOM 820 O O . TRP A 1 98 ? 1.336 2.869 14.333 1.00 86.75 98 TRP A O 1
ATOM 830 N N . GLY A 1 99 ? 3.031 1.652 13.478 1.00 89.69 99 GLY A N 1
ATOM 831 C CA . GLY A 1 99 ? 2.202 0.886 12.547 1.00 89.69 99 GLY A CA 1
ATOM 832 C C . GLY A 1 99 ? 1.216 -0.018 13.285 1.00 89.69 99 GLY A C 1
ATOM 833 O O . GLY A 1 99 ? 0.033 -0.027 12.963 1.00 89.69 99 GLY A O 1
ATOM 834 N N . ILE A 1 100 ? 1.652 -0.694 14.349 1.00 91.19 100 ILE A N 1
ATOM 835 C CA . ILE A 1 100 ? 0.760 -1.515 15.183 1.00 91.19 100 ILE A CA 1
ATOM 836 C C . ILE A 1 100 ? -0.346 -0.657 15.826 1.00 91.19 100 ILE A C 1
ATOM 838 O O . ILE A 1 100 ? -1.528 -0.986 15.733 1.00 91.19 100 ILE A O 1
ATOM 842 N N . SER A 1 101 ? 0.021 0.476 16.433 1.00 90.50 101 SER A N 1
ATOM 843 C CA . SER A 1 101 ? -0.928 1.408 17.066 1.00 90.50 101 SER A CA 1
ATOM 844 C C . SER A 1 101 ? -1.923 1.978 16.051 1.00 90.50 101 SER A C 1
ATOM 846 O O . SER A 1 101 ? -3.111 2.101 16.344 1.00 90.50 101 SER A O 1
ATOM 848 N N . MET A 1 102 ? -1.441 2.288 14.845 1.00 91.19 102 MET A N 1
ATOM 849 C CA . MET A 1 102 ? -2.249 2.700 13.699 1.00 91.19 102 MET A CA 1
ATOM 850 C C . MET A 1 102 ? -3.274 1.618 13.343 1.00 91.19 102 MET A C 1
ATOM 852 O O . MET A 1 102 ? -4.452 1.929 13.220 1.00 91.19 102 MET A O 1
ATOM 856 N N . GLY A 1 103 ? -2.864 0.349 13.258 1.00 92.75 103 GLY A N 1
ATOM 857 C CA . GLY A 1 103 ? -3.767 -0.773 12.990 1.00 92.75 103 GLY A CA 1
ATOM 858 C C . GLY A 1 103 ? -4.872 -0.929 14.034 1.00 92.75 103 GLY A C 1
ATOM 859 O O . GLY A 1 103 ? -6.037 -1.094 13.676 1.00 92.75 103 GLY A O 1
ATOM 860 N N . VAL A 1 104 ? -4.543 -0.791 15.322 1.00 92.69 104 VAL A N 1
ATOM 861 C CA . VAL A 1 104 ? -5.543 -0.829 16.405 1.00 92.69 104 VAL A CA 1
ATOM 862 C C . VAL A 1 104 ? -6.540 0.325 16.274 1.00 92.69 104 VAL A C 1
ATOM 86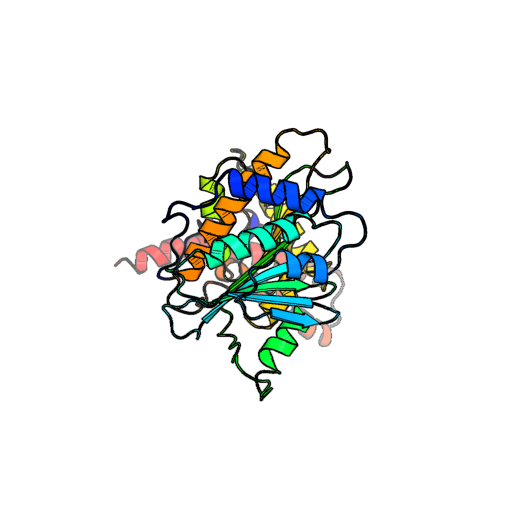4 O O . VAL A 1 104 ? -7.748 0.110 16.359 1.00 92.69 104 VAL A O 1
ATOM 867 N N . VAL A 1 105 ? -6.077 1.550 16.021 1.00 93.00 105 VAL A N 1
ATOM 868 C CA . VAL A 1 105 ? -6.981 2.702 15.869 1.00 93.00 105 VAL A CA 1
ATOM 869 C C . VAL A 1 105 ? -7.810 2.612 14.585 1.00 93.00 105 VAL A C 1
ATOM 871 O O . VAL A 1 105 ? -9.004 2.899 14.625 1.00 93.00 105 VAL A O 1
ATOM 874 N N . LEU A 1 106 ? -7.234 2.135 13.479 1.00 93.44 106 LEU A N 1
ATOM 875 C CA . LEU A 1 106 ? -7.966 1.857 12.241 1.00 93.44 106 LEU A CA 1
ATOM 876 C C . LEU A 1 106 ? -9.053 0.800 12.449 1.00 93.44 106 LEU A C 1
ATOM 878 O O . LEU A 1 106 ? -10.138 0.953 11.903 1.00 93.44 106 LEU A O 1
ATOM 882 N N . SER A 1 107 ? -8.821 -0.219 13.281 1.00 92.44 107 SER A N 1
ATOM 883 C CA . SER A 1 107 ? -9.854 -1.217 13.591 1.00 92.44 107 SER A CA 1
ATOM 884 C C . SER A 1 107 ? -11.090 -0.598 14.258 1.00 92.44 107 SER A C 1
ATOM 886 O O . SER A 1 107 ? -12.232 -0.865 13.875 1.00 92.44 107 SER A O 1
ATOM 888 N N . ASN A 1 108 ? -10.864 0.313 15.206 1.00 90.81 108 ASN A N 1
ATOM 889 C CA . ASN A 1 108 ? -11.926 1.042 15.888 1.00 90.81 108 ASN A CA 1
ATOM 890 C C . ASN A 1 108 ? -12.601 2.045 14.943 1.00 90.81 108 ASN A C 1
ATOM 892 O O . ASN A 1 108 ? -13.812 2.233 14.999 1.00 90.81 108 ASN A O 1
ATOM 896 N N . LEU A 1 109 ? -11.839 2.649 14.031 1.00 91.50 109 LEU A N 1
ATOM 897 C CA . LEU A 1 109 ? -12.382 3.572 13.044 1.00 91.50 109 LEU A CA 1
ATOM 898 C C . LEU A 1 109 ? -13.265 2.851 12.016 1.00 91.50 109 LEU A C 1
ATOM 900 O O . LEU A 1 109 ? -14.413 3.241 11.815 1.00 91.50 109 LEU A O 1
ATOM 904 N N . PHE A 1 110 ? -12.769 1.780 11.398 1.00 91.62 110 PHE A N 1
ATOM 905 C CA . PHE A 1 110 ? -13.502 1.024 10.382 1.00 91.62 110 PHE A CA 1
ATOM 906 C C . PHE A 1 110 ? -14.734 0.329 10.953 1.00 91.62 110 PHE A C 1
ATOM 908 O O . PHE A 1 110 ? -15.772 0.314 10.300 1.00 91.62 110 PHE A O 1
ATOM 915 N N . SER A 1 111 ? -14.682 -0.143 12.202 1.00 89.56 111 SER A N 1
ATOM 916 C CA . SER A 1 111 ? -15.870 -0.697 12.865 1.00 89.56 111 SER A CA 1
ATOM 917 C C . SER A 1 111 ? -17.002 0.319 13.062 1.00 89.56 111 SER A C 1
ATOM 919 O O . SER A 1 111 ? -18.157 -0.077 13.193 1.00 89.56 111 SER A O 1
ATOM 921 N N . SER A 1 112 ? -16.701 1.622 13.043 1.00 89.25 112 SER A N 1
ATOM 922 C CA . SER A 1 112 ? -17.715 2.681 13.104 1.00 89.25 112 SER A CA 1
ATOM 923 C C . SER A 1 112 ? -18.352 3.009 11.744 1.00 89.25 112 SER A C 1
ATOM 925 O O . SER A 1 112 ? -19.377 3.696 11.685 1.00 89.25 112 SER A O 1
ATOM 927 N N . PHE A 1 113 ? -17.765 2.548 10.634 1.00 89.81 113 PHE A N 1
ATOM 928 C CA . PHE A 1 113 ? -18.224 2.887 9.292 1.00 89.81 113 PHE A CA 1
ATOM 929 C C . PHE A 1 113 ? -19.334 1.955 8.805 1.00 89.81 113 PHE A C 1
ATOM 931 O O . PHE A 1 113 ? -19.139 0.768 8.587 1.00 89.81 113 PHE A O 1
ATOM 938 N N . ASN A 1 114 ? -20.497 2.535 8.506 1.00 86.69 114 ASN A N 1
ATOM 939 C CA . ASN A 1 114 ? -21.652 1.795 7.983 1.00 86.69 114 ASN A CA 1
ATOM 940 C C . ASN A 1 114 ? -21.744 1.777 6.446 1.00 86.69 114 ASN A C 1
ATOM 942 O O . ASN A 1 114 ? -22.704 1.242 5.903 1.00 86.69 114 ASN A O 1
ATOM 946 N N . TYR A 1 115 ? -20.818 2.424 5.735 1.00 87.38 115 TYR A N 1
ATOM 947 C CA . TYR A 1 115 ? -20.852 2.599 4.273 1.00 87.38 115 TYR A CA 1
ATOM 948 C C . TYR A 1 115 ? -19.792 1.768 3.535 1.00 87.38 115 TYR A C 1
ATOM 950 O O . TYR A 1 115 ? -19.593 1.961 2.337 1.00 87.38 115 TYR A O 1
ATOM 958 N N . MET A 1 116 ? -19.093 0.878 4.244 1.00 90.44 116 MET A N 1
ATOM 959 C CA . MET A 1 116 ? -18.080 0.011 3.647 1.00 90.44 116 MET A CA 1
ATOM 960 C C . MET A 1 116 ? -18.710 -0.861 2.558 1.00 90.44 116 MET A C 1
ATOM 962 O O . MET A 1 116 ? -19.834 -1.341 2.711 1.00 90.44 116 MET A O 1
ATOM 966 N N . ALA A 1 117 ? -17.985 -1.021 1.456 1.00 90.06 117 ALA A N 1
ATOM 967 C CA . ALA A 1 117 ? -18.382 -1.840 0.314 1.00 90.06 117 ALA A CA 1
ATOM 968 C C . ALA A 1 117 ? -17.514 -3.100 0.192 1.00 90.06 117 ALA A C 1
ATOM 970 O O . ALA A 1 117 ? -17.855 -3.998 -0.574 1.00 90.06 117 ALA A O 1
ATOM 971 N N . LYS A 1 118 ? -16.407 -3.159 0.940 1.00 91.88 118 LYS A N 1
ATOM 972 C CA . LYS A 1 118 ? -15.486 -4.290 1.020 1.00 91.88 118 LYS A CA 1
ATOM 973 C C . LYS A 1 118 ? -15.153 -4.567 2.471 1.00 91.88 118 LYS A C 1
ATOM 975 O O . LYS A 1 118 ? -15.007 -3.631 3.261 1.00 91.88 118 LYS A O 1
ATOM 980 N N . ASP A 1 119 ? -14.988 -5.840 2.783 1.00 92.00 119 ASP A N 1
ATOM 981 C CA . ASP A 1 119 ? -14.506 -6.276 4.083 1.00 92.00 119 ASP A CA 1
ATOM 982 C C . ASP A 1 119 ? -13.069 -5.802 4.295 1.00 92.00 119 ASP A C 1
ATOM 984 O O . ASP A 1 119 ? -12.293 -5.650 3.348 1.00 92.00 119 ASP A O 1
ATOM 988 N N . VAL A 1 120 ? -12.691 -5.562 5.545 1.00 93.19 120 VAL A N 1
ATOM 989 C CA . VAL A 1 120 ? -11.331 -5.148 5.885 1.00 93.19 120 VAL A CA 1
ATOM 990 C C . VAL A 1 120 ? -10.683 -6.201 6.765 1.00 93.19 120 VAL A C 1
ATOM 992 O O . VAL A 1 120 ? -11.150 -6.471 7.869 1.00 93.19 120 VAL A O 1
ATOM 995 N N . HIS A 1 121 ? -9.570 -6.759 6.298 1.00 93.31 121 HIS A N 1
ATOM 996 C CA . HIS A 1 121 ? -8.708 -7.620 7.098 1.00 93.31 121 HIS A CA 1
ATOM 997 C C . HIS A 1 121 ? -7.522 -6.810 7.612 1.00 93.31 121 HIS A C 1
ATOM 999 O O . HIS A 1 121 ? -6.747 -6.268 6.825 1.00 93.31 121 HIS A O 1
ATOM 1005 N N . LEU A 1 122 ? -7.354 -6.736 8.928 1.00 94.56 122 LEU A N 1
ATOM 1006 C CA . LEU A 1 122 ? -6.155 -6.171 9.547 1.00 94.56 122 LEU A CA 1
ATOM 1007 C C . LEU A 1 122 ? -5.317 -7.333 10.068 1.00 94.56 122 LEU A C 1
ATOM 1009 O O . LEU A 1 122 ? -5.802 -8.120 10.879 1.00 94.56 122 LEU A O 1
ATOM 1013 N N . VAL A 1 123 ? -4.080 -7.453 9.593 1.00 93.94 123 VAL A N 1
ATOM 1014 C CA . VAL A 1 123 ? -3.207 -8.598 9.871 1.00 93.94 123 VAL A CA 1
ATOM 1015 C C . VAL A 1 123 ? -1.911 -8.119 10.506 1.00 93.94 123 VAL A C 1
ATOM 1017 O O . VAL A 1 123 ? -1.114 -7.425 9.876 1.00 93.94 123 VAL A O 1
ATOM 1020 N N . PHE A 1 124 ? -1.683 -8.527 11.746 1.00 93.56 124 PHE A N 1
ATOM 1021 C CA . PHE A 1 124 ? -0.451 -8.331 12.495 1.00 93.56 124 PHE A CA 1
ATOM 1022 C C . PHE A 1 124 ? 0.384 -9.608 12.395 1.00 93.56 124 PHE A C 1
ATOM 1024 O O . PHE A 1 124 ? -0.078 -10.670 12.792 1.00 93.56 124 PHE A O 1
ATOM 1031 N N . TYR A 1 125 ? 1.601 -9.552 11.859 1.00 92.56 125 TYR A N 1
ATOM 1032 C CA . TYR A 1 125 ? 2.399 -10.762 11.599 1.00 92.56 125 TYR A CA 1
ATOM 1033 C C . TYR A 1 125 ? 3.859 -10.578 12.000 1.00 92.56 125 TYR A C 1
ATOM 1035 O O . TYR A 1 125 ? 4.410 -9.492 11.849 1.00 92.56 125 TYR A O 1
ATOM 1043 N N . ARG A 1 126 ? 4.513 -11.636 12.488 1.00 89.00 126 ARG A N 1
ATOM 1044 C CA . ARG A 1 126 ? 5.915 -11.568 12.939 1.00 89.00 126 ARG A CA 1
ATOM 1045 C C . ARG A 1 126 ? 6.903 -11.641 11.781 1.00 89.00 126 ARG A C 1
ATOM 1047 O O . ARG A 1 126 ? 7.669 -10.708 11.556 1.00 89.00 126 ARG A O 1
ATOM 1054 N N . GLU A 1 127 ? 6.872 -12.748 11.043 1.00 85.06 127 GLU A N 1
ATOM 1055 C CA . GLU A 1 127 ? 7.874 -13.047 10.015 1.00 85.06 127 GLU A CA 1
ATOM 1056 C C . GLU A 1 127 ? 7.371 -12.702 8.615 1.00 85.06 127 GLU A C 1
ATOM 1058 O O . GLU A 1 127 ? 7.959 -11.868 7.922 1.00 85.06 127 GLU A O 1
ATOM 1063 N N . SER A 1 128 ? 6.258 -13.309 8.193 1.00 88.00 128 SER A N 1
ATOM 1064 C CA . SER A 1 128 ? 5.754 -13.152 6.834 1.00 88.00 128 SER A CA 1
ATOM 1065 C C . SER A 1 128 ? 4.237 -13.119 6.759 1.00 88.00 128 SER A C 1
ATOM 1067 O O . SER A 1 128 ? 3.543 -13.929 7.365 1.00 88.00 128 SER A O 1
ATOM 1069 N N . LEU A 1 129 ? 3.724 -12.243 5.896 1.00 89.50 129 LEU A N 1
ATOM 1070 C CA . LEU A 1 129 ? 2.309 -12.226 5.539 1.00 89.50 129 LEU A CA 1
ATOM 1071 C C . LEU A 1 129 ? 1.906 -13.452 4.695 1.00 89.50 129 LEU A C 1
ATOM 1073 O O . LEU A 1 129 ? 0.722 -13.755 4.572 1.00 89.50 129 LEU A O 1
ATOM 1077 N N . LYS A 1 130 ? 2.885 -14.185 4.136 1.00 89.94 130 LYS A N 1
ATOM 1078 C CA . LYS A 1 130 ? 2.652 -15.433 3.390 1.00 89.94 130 LYS A CA 1
ATOM 1079 C C . LYS A 1 130 ? 1.934 -16.480 4.236 1.00 89.94 130 LYS A C 1
ATOM 1081 O O . LYS A 1 130 ? 1.099 -17.187 3.687 1.00 89.94 130 LYS A O 1
ATOM 1086 N N . ASP A 1 131 ? 2.249 -16.558 5.528 1.00 88.62 131 ASP A N 1
ATOM 1087 C CA . ASP A 1 131 ? 1.672 -17.556 6.430 1.00 88.62 131 ASP A CA 1
ATOM 1088 C C . ASP A 1 131 ? 0.170 -17.337 6.603 1.00 88.62 131 ASP A C 1
ATOM 1090 O O . ASP A 1 131 ? -0.615 -18.260 6.400 1.00 88.62 131 ASP A O 1
ATOM 1094 N N . TRP A 1 132 ? -0.233 -16.091 6.866 1.00 89.75 132 TRP A N 1
ATOM 1095 C CA . TRP A 1 132 ? -1.647 -15.726 6.939 1.00 89.75 132 TRP A CA 1
ATOM 1096 C C . TRP A 1 132 ? -2.349 -15.918 5.593 1.00 89.75 132 TRP A C 1
ATOM 1098 O O . TRP A 1 132 ? -3.438 -16.475 5.551 1.00 89.75 132 TRP A O 1
ATOM 1108 N N . LEU A 1 133 ? -1.723 -15.516 4.478 1.00 89.94 133 LEU A N 1
ATOM 1109 C CA . LEU A 1 133 ? -2.301 -15.710 3.140 1.00 89.94 133 LEU A CA 1
ATOM 1110 C C . LEU A 1 133 ? -2.515 -17.191 2.818 1.00 89.94 133 LEU A C 1
ATOM 1112 O O . LEU A 1 133 ? -3.509 -17.547 2.192 1.00 89.94 133 LEU A O 1
ATOM 1116 N N . HIS A 1 134 ? -1.587 -18.051 3.233 1.00 87.25 134 HIS A N 1
ATOM 1117 C CA . HIS A 1 134 ? -1.699 -19.485 3.028 1.00 87.25 134 HIS A CA 1
ATOM 1118 C C . HIS A 1 134 ? -2.915 -20.047 3.765 1.00 87.25 134 HIS A C 1
ATOM 1120 O O . HIS A 1 134 ? -3.744 -20.685 3.124 1.00 87.25 134 HIS A O 1
ATOM 1126 N N . SER A 1 135 ? -3.073 -19.728 5.054 1.00 84.06 135 SER A N 1
ATOM 1127 C CA . SER A 1 135 ? -4.272 -20.078 5.829 1.00 84.06 135 SER A CA 1
ATOM 1128 C C . SER A 1 135 ? -5.539 -19.488 5.210 1.00 84.06 135 SER A C 1
ATOM 1130 O O . SER A 1 135 ? -6.495 -20.210 4.964 1.00 84.06 135 SER A O 1
ATOM 1132 N N . TYR A 1 136 ? -5.521 -18.210 4.826 1.00 86.12 136 TYR A N 1
ATOM 1133 C CA . TYR A 1 136 ? -6.668 -17.516 4.235 1.00 86.12 136 TYR A CA 1
ATOM 1134 C C . TYR A 1 136 ? -7.211 -18.178 2.961 1.00 86.12 136 TYR A C 1
ATOM 1136 O O . TYR A 1 136 ? -8.415 -18.145 2.703 1.00 86.12 136 TYR A O 1
ATOM 1144 N N . TYR A 1 137 ? -6.330 -18.745 2.131 1.00 84.06 137 TYR A N 1
ATOM 1145 C CA . TYR A 1 137 ? -6.719 -19.406 0.885 1.00 84.06 137 TYR A CA 1
ATOM 1146 C C . TYR A 1 137 ? -6.898 -20.924 1.022 1.00 84.06 137 TYR A C 1
ATOM 1148 O O . TYR A 1 137 ? -7.724 -21.472 0.294 1.00 84.06 137 TYR A O 1
ATOM 1156 N N . LEU A 1 138 ? -6.156 -21.599 1.909 1.00 74.56 138 LEU A N 1
ATOM 1157 C CA . LEU A 1 138 ? -6.240 -23.053 2.094 1.00 74.56 138 LEU A CA 1
ATOM 1158 C C . LEU A 1 138 ? -7.308 -23.491 3.094 1.00 74.56 138 LEU A C 1
ATOM 1160 O O . LEU A 1 138 ? -7.973 -24.492 2.853 1.00 74.56 138 LEU A O 1
ATOM 1164 N N . GLU A 1 139 ? -7.519 -22.754 4.184 1.00 61.28 139 GLU A N 1
ATOM 1165 C CA . GLU A 1 139 ? -8.529 -23.099 5.200 1.00 61.28 139 GLU A CA 1
ATOM 1166 C C . GLU A 1 139 ? -9.958 -22.757 4.737 1.00 61.28 139 GLU A C 1
ATOM 1168 O O . GLU A 1 139 ? -10.917 -22.900 5.488 1.00 61.28 139 GLU A O 1
ATOM 1173 N N . LYS A 1 140 ? -10.133 -22.378 3.460 1.00 54.66 140 LYS A N 1
ATOM 1174 C CA . LYS A 1 140 ? -11.447 -22.293 2.800 1.00 54.66 140 LYS A CA 1
ATOM 1175 C C . LYS A 1 140 ? -12.130 -23.657 2.639 1.00 54.66 140 LYS A C 1
ATOM 1177 O O . LYS A 1 140 ? -13.314 -23.692 2.310 1.00 54.66 140 LYS A O 1
ATOM 1182 N N . GLU A 1 141 ? -11.432 -24.765 2.892 1.00 40.06 141 GLU A N 1
ATOM 1183 C CA . GLU A 1 141 ? -12.040 -26.090 3.033 1.00 40.06 141 GLU A CA 1
ATOM 1184 C C . GLU A 1 141 ? -12.315 -26.417 4.513 1.00 40.06 141 GLU A C 1
ATOM 1186 O O . GLU A 1 141 ? -11.526 -27.070 5.184 1.00 40.06 141 GLU A O 1
ATOM 1191 N N . ILE A 1 142 ? -13.492 -25.980 4.977 1.00 42.16 142 ILE A N 1
ATOM 1192 C CA . ILE A 1 142 ? -14.282 -26.559 6.079 1.00 42.16 142 ILE A CA 1
ATOM 1193 C C . ILE A 1 142 ? -13.552 -26.639 7.432 1.00 42.16 142 ILE A C 1
ATOM 1195 O O . ILE A 1 142 ? -13.032 -27.680 7.833 1.00 42.16 142 ILE A O 1
ATOM 1199 N N . VAL A 1 143 ? -13.658 -25.560 8.206 1.00 39.31 143 VAL A N 1
ATOM 1200 C CA . VAL A 1 143 ? -13.577 -25.626 9.668 1.00 39.31 143 VAL A CA 1
ATOM 1201 C C . VAL A 1 143 ? -14.939 -25.214 10.216 1.00 39.31 143 VAL A C 1
ATOM 1203 O O . VAL A 1 143 ? -15.241 -24.038 10.383 1.00 39.31 143 VAL A O 1
ATOM 1206 N N . ASP A 1 144 ? -15.780 -26.224 10.426 1.00 38.41 144 ASP A N 1
ATOM 1207 C CA . ASP A 1 144 ? -17.055 -26.125 11.133 1.00 38.41 144 ASP A CA 1
ATOM 1208 C C . ASP A 1 144 ? -16.722 -26.003 12.632 1.00 38.41 144 ASP A C 1
ATOM 1210 O O . ASP A 1 144 ? -16.577 -26.996 13.347 1.00 38.41 144 ASP A O 1
ATOM 1214 N N . ILE A 1 145 ? -16.447 -24.778 13.081 1.00 41.28 145 ILE A N 1
ATOM 1215 C CA . ILE A 1 145 ? -16.386 -24.439 14.504 1.00 41.28 145 ILE A CA 1
ATOM 1216 C C . ILE A 1 145 ? -17.510 -23.440 14.750 1.00 41.28 145 ILE A C 1
ATOM 1218 O O . ILE A 1 145 ? -17.519 -22.359 14.166 1.00 41.28 145 ILE A O 1
ATOM 1222 N N . ASP A 1 146 ? -18.453 -23.872 15.585 1.00 40.56 146 ASP A N 1
ATOM 1223 C CA . ASP A 1 146 ? -19.598 -23.156 16.143 1.00 40.56 146 ASP A CA 1
ATOM 1224 C C . ASP A 1 146 ? -19.634 -21.628 15.897 1.00 40.56 146 ASP A C 1
ATOM 1226 O O . ASP A 1 146 ? -18.844 -20.856 16.438 1.00 40.56 146 ASP A O 1
ATOM 1230 N N . GLU A 1 147 ? -20.648 -21.212 15.130 1.00 45.22 147 GLU A N 1
ATOM 1231 C CA . GLU A 1 147 ? -21.303 -19.894 15.158 1.00 45.22 147 GLU A CA 1
ATOM 1232 C C . GLU A 1 147 ? -20.469 -18.624 14.871 1.00 45.22 147 GLU A C 1
ATOM 1234 O O . GLU A 1 147 ? -20.697 -17.602 15.507 1.00 45.22 147 GLU A O 1
ATOM 1239 N N . GLN A 1 148 ? -19.608 -18.603 13.844 1.00 46.62 148 GLN A N 1
ATOM 1240 C CA . GLN A 1 148 ? -19.531 -17.459 12.909 1.00 46.62 148 GLN A CA 1
ATOM 1241 C C . GLN A 1 148 ? -18.721 -17.847 11.666 1.00 46.62 148 GLN A C 1
ATOM 1243 O O . GLN A 1 148 ? -17.507 -18.019 11.742 1.00 46.62 148 GLN A O 1
ATOM 1248 N N . GLU A 1 149 ? -19.365 -17.958 10.500 1.00 53.47 149 GLU A N 1
ATOM 1249 C CA . GLU A 1 149 ? -18.639 -18.149 9.241 1.00 53.47 149 GLU A CA 1
ATOM 1250 C C . GLU A 1 149 ? -17.890 -16.852 8.897 1.00 53.47 149 GLU A C 1
ATOM 1252 O O . GLU A 1 149 ? -18.420 -15.918 8.291 1.00 53.47 149 GLU A O 1
ATOM 1257 N N . CYS A 1 150 ? -16.646 -16.756 9.350 1.00 60.62 150 CYS A N 1
ATOM 1258 C CA . CYS A 1 150 ? -15.749 -15.655 9.038 1.00 60.62 150 CYS A CA 1
ATOM 1259 C C . CYS A 1 150 ? -15.260 -15.816 7.591 1.00 60.62 150 CYS A C 1
ATOM 1261 O O . CYS A 1 150 ? -14.179 -16.343 7.325 1.00 60.62 150 CYS A O 1
ATOM 1263 N N . PHE A 1 151 ? -16.100 -15.433 6.629 1.00 61.78 151 PHE A N 1
ATOM 1264 C CA . PHE A 1 151 ? -15.776 -15.563 5.215 1.00 61.78 151 PHE A CA 1
ATOM 1265 C C . PHE A 1 151 ? -14.822 -14.471 4.759 1.00 61.78 151 PHE A C 1
ATOM 1267 O O . PHE A 1 151 ? -15.163 -13.295 4.736 1.00 61.78 151 PHE A O 1
ATOM 1274 N N . GLY A 1 152 ? -13.640 -14.870 4.304 1.00 69.75 152 GLY A N 1
ATOM 1275 C CA . GLY A 1 152 ? -12.758 -13.988 3.560 1.00 69.75 152 GLY A CA 1
ATOM 1276 C C . GLY A 1 152 ? -13.213 -13.844 2.109 1.00 69.75 152 GLY A C 1
ATOM 1277 O O . GLY A 1 152 ? -13.066 -14.791 1.321 1.00 69.75 152 GLY A O 1
ATOM 1278 N N . GLY A 1 153 ? -13.722 -12.662 1.748 1.00 81.75 153 GLY A N 1
ATOM 1279 C CA . GLY A 1 153 ? -13.954 -12.260 0.361 1.00 81.75 153 GLY A CA 1
ATOM 1280 C C . GLY A 1 153 ? -12.691 -12.350 -0.507 1.00 81.75 153 GLY A C 1
ATOM 1281 O O . GLY A 1 153 ? -11.622 -12.797 -0.099 1.00 81.75 153 GLY A O 1
ATOM 1282 N N . ILE A 1 154 ? -12.765 -11.956 -1.768 1.00 88.62 154 ILE A N 1
ATOM 1283 C CA . ILE A 1 154 ? -11.570 -11.903 -2.605 1.00 88.62 154 ILE A CA 1
ATOM 1284 C C . ILE A 1 154 ? -10.790 -10.636 -2.251 1.00 88.62 154 ILE A C 1
ATOM 1286 O O . ILE A 1 154 ? -11.296 -9.525 -2.404 1.00 88.62 154 ILE A O 1
ATOM 1290 N N . LEU A 1 155 ? -9.542 -10.818 -1.818 1.00 91.38 155 LEU A N 1
ATOM 1291 C CA . LEU A 1 155 ? -8.607 -9.726 -1.571 1.00 91.38 155 LEU A CA 1
ATOM 1292 C C . LEU A 1 155 ? -8.309 -8.983 -2.878 1.00 91.38 155 LEU A C 1
ATOM 1294 O O . LEU A 1 155 ? -7.732 -9.555 -3.803 1.00 91.38 155 LEU A O 1
ATOM 1298 N N . GLN A 1 156 ? -8.708 -7.716 -2.954 1.00 89.88 156 GLN A N 1
ATOM 1299 C CA . GLN A 1 156 ? -8.486 -6.879 -4.134 1.00 89.88 156 GLN A CA 1
ATOM 1300 C C . GLN A 1 156 ? -7.202 -6.056 -4.045 1.00 89.88 156 GLN A C 1
ATOM 1302 O O . GLN A 1 156 ? -6.446 -5.974 -5.012 1.00 89.88 156 GLN A O 1
ATOM 1307 N N . ALA A 1 157 ? -6.968 -5.436 -2.890 1.00 92.31 157 ALA A N 1
ATOM 1308 C CA . ALA A 1 157 ? -5.833 -4.556 -2.661 1.00 92.31 157 ALA A CA 1
ATOM 1309 C C . ALA A 1 157 ? -5.285 -4.734 -1.250 1.00 92.31 157 ALA A C 1
ATOM 1311 O O . ALA A 1 157 ? -6.013 -5.130 -0.333 1.00 92.31 157 ALA A O 1
ATOM 1312 N N . GLY A 1 158 ? -4.016 -4.383 -1.078 1.00 92.19 158 GLY A N 1
ATOM 1313 C CA . GLY A 1 158 ? -3.337 -4.412 0.200 1.00 92.19 158 GLY A CA 1
ATOM 1314 C C . GLY A 1 158 ? -2.505 -3.168 0.476 1.00 92.19 158 GLY A C 1
ATOM 1315 O O . GLY A 1 158 ? -1.884 -2.600 -0.417 1.00 92.19 158 GLY A O 1
ATOM 1316 N N . LEU A 1 159 ? -2.437 -2.772 1.742 1.00 93.00 159 LEU A N 1
ATOM 1317 C CA . LEU A 1 159 ? -1.499 -1.762 2.216 1.00 93.00 159 LEU A CA 1
ATOM 1318 C C . LEU A 1 159 ? -0.715 -2.321 3.393 1.00 93.00 159 LEU A C 1
ATOM 1320 O O . LEU A 1 159 ? -1.294 -2.697 4.407 1.00 93.00 159 LEU A O 1
ATOM 1324 N N . VAL A 1 160 ? 0.608 -2.354 3.289 1.00 91.75 160 VAL A N 1
ATOM 1325 C CA 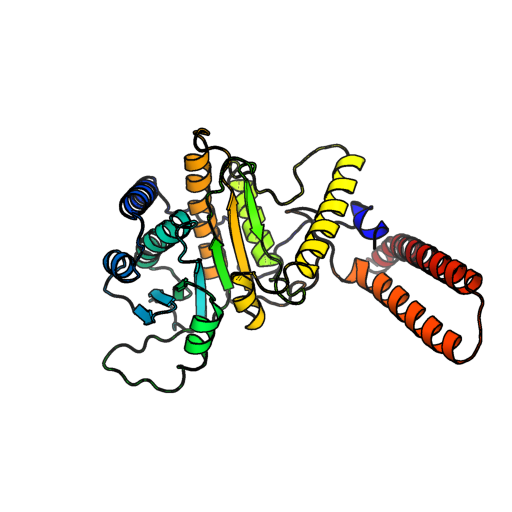. VAL A 1 160 ? 1.456 -2.700 4.431 1.00 91.75 160 VAL A CA 1
ATOM 1326 C C . VAL A 1 160 ? 1.983 -1.424 5.072 1.00 91.75 160 VAL A C 1
ATOM 1328 O O . VAL A 1 160 ? 2.527 -0.566 4.381 1.00 91.75 160 VAL A O 1
ATOM 1331 N N . LEU A 1 161 ? 1.862 -1.319 6.393 1.00 89.69 161 LEU A N 1
ATOM 1332 C CA . LEU A 1 161 ? 2.315 -0.175 7.177 1.00 89.69 161 LEU A CA 1
ATOM 1333 C C . LEU A 1 161 ? 3.529 -0.567 8.027 1.00 89.69 161 LEU A C 1
ATOM 1335 O O . LEU A 1 161 ? 3.393 -1.189 9.080 1.00 89.69 161 LEU A O 1
ATOM 1339 N N . ASP A 1 162 ? 4.714 -0.18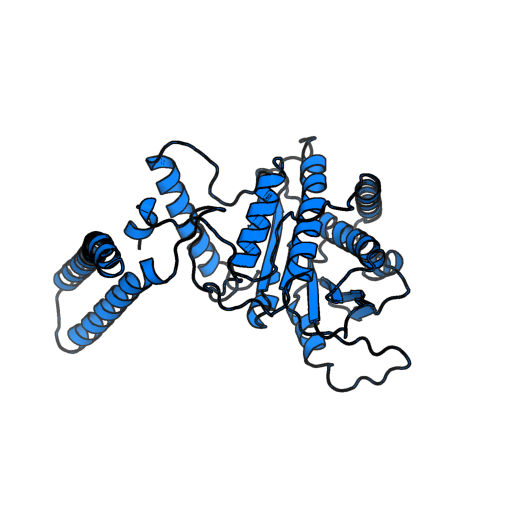9 7.548 1.00 86.12 162 ASP A N 1
ATOM 1340 C CA . ASP A 1 162 ? 6.018 -0.460 8.162 1.00 86.12 162 ASP A CA 1
ATOM 1341 C C . ASP A 1 162 ? 6.671 0.850 8.631 1.00 86.12 162 ASP A C 1
ATOM 1343 O O . ASP A 1 162 ? 7.598 1.397 8.031 1.00 86.12 162 ASP A O 1
ATOM 1347 N N . ILE A 1 163 ? 6.097 1.423 9.686 1.00 82.25 163 ILE A N 1
ATOM 1348 C CA . ILE A 1 163 ? 6.489 2.709 10.260 1.00 82.25 163 ILE A CA 1
ATOM 1349 C C . ILE A 1 163 ? 7.611 2.467 11.277 1.00 82.25 163 ILE A C 1
ATOM 1351 O O . ILE A 1 163 ? 7.396 2.502 12.491 1.00 82.25 163 ILE A O 1
ATOM 1355 N N . GLU A 1 164 ? 8.811 2.196 10.768 1.00 70.81 164 GLU A N 1
ATOM 1356 C CA . GLU A 1 164 ? 10.001 1.990 11.595 1.00 70.81 164 GLU A CA 1
ATOM 1357 C C . GLU A 1 164 ? 10.641 3.316 12.019 1.00 70.81 164 GLU A C 1
ATOM 1359 O O . GLU A 1 164 ? 11.059 4.112 11.183 1.00 70.81 164 GLU A O 1
ATOM 1364 N N . LEU A 1 165 ? 10.799 3.538 13.327 1.00 62.22 165 LEU A N 1
ATOM 1365 C CA . LEU A 1 165 ? 11.622 4.644 13.830 1.00 62.22 165 LEU A CA 1
ATOM 1366 C C . LEU A 1 165 ? 13.121 4.278 13.700 1.00 62.22 165 LEU A C 1
ATOM 1368 O O . LEU A 1 165 ? 13.561 3.324 14.347 1.00 62.22 165 LEU A O 1
ATOM 1372 N N . PRO A 1 166 ? 13.930 4.997 12.902 1.00 52.16 166 PRO A N 1
ATOM 1373 C CA . PRO A 1 166 ? 15.358 4.775 12.752 1.00 52.16 166 PRO A CA 1
ATOM 1374 C C . PRO A 1 166 ? 16.128 5.158 14.004 1.00 52.16 166 PRO A C 1
ATOM 1376 O O . PRO A 1 166 ? 15.692 5.934 14.856 1.00 52.16 166 PRO A O 1
ATOM 1379 N N . LYS A 1 167 ? 17.358 4.658 14.046 1.00 50.34 167 LYS A N 1
ATOM 1380 C CA . LYS A 1 167 ? 18.401 5.141 14.945 1.00 50.34 167 LYS A CA 1
ATOM 1381 C C . LYS A 1 167 ? 19.126 6.296 14.252 1.00 50.34 167 LYS A C 1
ATOM 1383 O O . LYS A 1 167 ? 19.632 6.076 13.163 1.00 50.34 167 LYS A O 1
ATOM 1388 N N . GLU A 1 168 ? 19.127 7.472 14.886 1.00 47.22 168 GLU A N 1
ATOM 1389 C CA . GLU A 1 168 ? 19.927 8.723 14.754 1.00 47.22 168 GLU A CA 1
ATOM 1390 C C . GLU A 1 168 ? 20.597 9.164 13.415 1.00 47.22 168 GLU A C 1
ATOM 1392 O O . GLU A 1 168 ? 21.044 10.303 13.347 1.00 47.22 168 GLU A O 1
ATOM 1397 N N . SER A 1 169 ? 20.669 8.387 12.325 1.00 41.47 169 SER A N 1
ATOM 1398 C CA . SER A 1 169 ? 21.470 8.727 11.130 1.00 41.47 169 SER A CA 1
ATOM 1399 C C . SER A 1 169 ? 20.713 8.852 9.803 1.00 41.47 169 SER A C 1
ATOM 1401 O O . SER A 1 169 ? 21.335 9.195 8.798 1.00 41.47 169 SER A O 1
ATOM 1403 N N . GLU A 1 170 ? 19.401 8.613 9.755 1.00 46.47 170 GLU A N 1
ATOM 1404 C CA . GLU A 1 170 ? 18.627 8.663 8.505 1.00 46.47 170 GLU A CA 1
ATOM 1405 C C . GLU A 1 170 ? 17.632 9.826 8.492 1.00 46.47 170 GLU A C 1
ATOM 1407 O O . GLU A 1 170 ? 16.822 9.987 9.398 1.00 46.47 170 GLU A O 1
ATOM 1412 N N . GLN A 1 171 ? 17.680 10.651 7.441 1.00 46.72 171 GLN A N 1
ATOM 1413 C CA . GLN A 1 171 ? 16.802 11.809 7.273 1.00 46.72 171 GLN A CA 1
ATOM 1414 C C . GLN A 1 171 ? 15.340 11.396 6.991 1.00 46.72 171 GLN A C 1
ATOM 1416 O O . GLN A 1 171 ? 14.904 11.436 5.847 1.00 46.72 171 GLN A O 1
ATOM 1421 N N . GLY A 1 172 ? 14.559 11.062 8.019 1.00 52.66 172 GLY A N 1
ATOM 1422 C CA . GLY A 1 172 ? 13.305 11.759 8.328 1.00 52.66 172 GLY A CA 1
ATOM 1423 C C . GLY A 1 172 ? 12.302 11.958 7.186 1.00 52.66 172 GLY A C 1
ATOM 1424 O O . GLY A 1 172 ? 11.851 13.095 7.016 1.00 52.66 172 GLY A O 1
ATOM 1425 N N . LYS A 1 173 ? 11.981 10.950 6.370 1.00 60.94 173 LYS A N 1
ATOM 1426 C CA . LYS A 1 173 ? 10.995 11.058 5.279 1.00 60.94 173 LYS A CA 1
ATOM 1427 C C . LYS A 1 173 ? 10.136 9.801 5.174 1.00 60.94 173 LYS A C 1
ATOM 1429 O O . LYS A 1 173 ? 10.603 8.685 5.402 1.00 60.94 173 LYS A O 1
ATOM 1434 N N . ALA A 1 174 ? 8.866 10.002 4.821 1.00 71.50 174 ALA A N 1
ATOM 1435 C CA . ALA A 1 174 ? 8.004 8.900 4.418 1.00 71.50 174 ALA A CA 1
ATOM 1436 C C . ALA A 1 174 ? 8.448 8.411 3.040 1.00 71.50 174 ALA A C 1
ATOM 1438 O O . ALA A 1 174 ? 8.764 9.215 2.160 1.00 71.50 174 ALA A O 1
ATOM 1439 N N . TYR A 1 175 ? 8.473 7.103 2.851 1.00 75.56 175 TYR A N 1
ATOM 1440 C CA . TYR A 1 175 ? 8.841 6.475 1.596 1.00 75.56 175 TYR A CA 1
ATOM 1441 C C . TYR A 1 175 ? 7.821 5.391 1.253 1.00 75.56 175 TYR A C 1
ATOM 1443 O O . TYR A 1 175 ? 7.203 4.773 2.122 1.00 75.56 175 TYR A O 1
ATOM 1451 N N . VAL A 1 176 ? 7.648 5.156 -0.042 1.00 79.69 176 VAL A N 1
ATOM 1452 C CA . VAL A 1 176 ? 6.792 4.088 -0.558 1.00 79.69 176 VAL A CA 1
ATOM 1453 C C . VAL A 1 176 ? 7.691 3.046 -1.194 1.00 79.69 176 VAL A C 1
ATOM 1455 O O . VAL A 1 176 ? 8.386 3.337 -2.167 1.00 79.69 176 VAL A O 1
ATOM 1458 N N . LYS A 1 177 ? 7.671 1.839 -0.638 1.00 81.00 177 LYS A N 1
ATOM 1459 C CA . LYS A 1 177 ? 8.239 0.639 -1.249 1.00 81.00 177 LYS A CA 1
ATOM 1460 C C . LYS A 1 177 ? 7.126 -0.052 -2.020 1.00 81.00 177 LYS A C 1
ATOM 1462 O O . LYS A 1 177 ? 6.122 -0.449 -1.439 1.00 81.00 177 LYS A O 1
ATOM 1467 N N . TYR A 1 178 ? 7.293 -0.165 -3.325 1.00 82.12 178 TYR A N 1
ATOM 1468 C CA . TYR A 1 178 ? 6.323 -0.793 -4.222 1.00 82.12 178 TYR A CA 1
ATOM 1469 C C . TYR A 1 178 ? 6.962 -1.904 -5.060 1.00 82.12 178 TYR A C 1
ATOM 1471 O O . TYR A 1 178 ? 6.357 -2.399 -6.004 1.00 82.12 178 TYR A O 1
ATOM 1479 N N . GLU A 1 179 ? 8.220 -2.238 -4.782 1.00 78.94 179 GLU A N 1
ATOM 1480 C CA . GLU A 1 179 ? 8.974 -3.199 -5.571 1.00 78.94 179 GLU A CA 1
ATOM 1481 C C . GLU A 1 179 ? 8.733 -4.600 -5.019 1.00 78.94 179 GLU A C 1
ATOM 1483 O O . GLU A 1 179 ? 9.077 -4.920 -3.888 1.00 78.94 179 GLU A O 1
ATOM 1488 N N . GLY A 1 180 ? 8.111 -5.449 -5.824 1.00 76.38 180 GLY A N 1
ATOM 1489 C CA . GLY A 1 180 ? 7.858 -6.829 -5.464 1.00 76.38 180 GLY A CA 1
ATOM 1490 C C . GLY A 1 180 ? 9.018 -7.770 -5.794 1.00 76.38 180 GLY A C 1
ATOM 1491 O O . GLY A 1 180 ? 9.933 -7.430 -6.554 1.00 76.38 180 GLY A O 1
ATOM 1492 N N . PRO A 1 181 ? 8.944 -9.012 -5.283 1.00 75.06 181 PRO A N 1
ATOM 1493 C CA . PRO A 1 181 ? 9.874 -10.077 -5.634 1.00 75.06 181 PRO A CA 1
ATOM 1494 C C . PRO A 1 181 ? 9.827 -10.339 -7.143 1.00 75.06 181 PRO A C 1
ATOM 1496 O O . PRO A 1 181 ? 8.779 -10.197 -7.775 1.00 75.06 181 PRO A O 1
ATOM 1499 N N . ASP A 1 182 ? 10.967 -10.715 -7.719 1.00 76.00 182 ASP A N 1
ATOM 1500 C CA . ASP A 1 182 ? 11.115 -11.027 -9.150 1.00 76.00 182 ASP A CA 1
ATOM 1501 C C . ASP A 1 182 ? 10.741 -9.870 -10.102 1.00 76.00 182 ASP A C 1
ATOM 1503 O O . ASP A 1 182 ? 10.471 -10.080 -11.286 1.00 76.00 182 ASP A O 1
ATOM 1507 N N . GLY A 1 183 ? 10.735 -8.628 -9.601 1.00 74.56 183 GLY A N 1
ATOM 1508 C CA . GLY A 1 183 ? 10.354 -7.451 -10.381 1.00 74.56 183 GLY A CA 1
ATOM 1509 C C . GLY A 1 183 ? 8.849 -7.328 -10.621 1.00 74.56 183 GLY A C 1
ATOM 1510 O O . GLY A 1 183 ? 8.448 -6.595 -11.527 1.00 74.56 183 GLY A O 1
ATOM 1511 N N . LEU A 1 184 ? 8.025 -8.025 -9.829 1.00 81.25 184 LEU A N 1
ATOM 1512 C CA . LEU A 1 184 ? 6.586 -7.780 -9.769 1.00 81.25 184 LEU A CA 1
ATOM 1513 C C . LEU A 1 184 ? 6.333 -6.355 -9.276 1.00 81.25 184 LEU A C 1
ATOM 1515 O O . LEU A 1 184 ? 6.956 -5.899 -8.321 1.00 81.25 184 LEU A O 1
ATOM 1519 N N . LEU A 1 185 ? 5.414 -5.652 -9.924 1.00 84.81 185 LEU A N 1
ATOM 1520 C CA . LEU A 1 185 ? 5.002 -4.310 -9.532 1.00 84.81 185 LEU A CA 1
ATOM 1521 C C . LEU A 1 185 ? 3.491 -4.313 -9.294 1.00 84.81 185 LEU A C 1
ATOM 1523 O O . LEU A 1 185 ? 2.784 -5.014 -10.027 1.00 84.81 185 LEU A O 1
ATOM 1527 N N . PRO A 1 186 ? 2.997 -3.554 -8.303 1.00 87.50 186 PRO A N 1
ATOM 1528 C CA . PRO A 1 186 ? 1.571 -3.352 -8.133 1.00 87.50 186 PRO A CA 1
ATOM 1529 C C . PRO A 1 186 ? 1.002 -2.562 -9.308 1.00 87.50 186 PRO A C 1
ATOM 1531 O O . PRO A 1 186 ? 1.727 -1.910 -10.062 1.00 87.50 186 PRO A O 1
ATOM 1534 N N . ASN A 1 187 ? -0.318 -2.549 -9.414 1.00 89.50 187 ASN A N 1
ATOM 1535 C CA . ASN A 1 187 ? -1.016 -1.668 -10.325 1.00 89.50 187 ASN A CA 1
ATOM 1536 C C . ASN A 1 187 ? -0.604 -0.203 -10.074 1.00 89.50 187 ASN A C 1
ATOM 1538 O O . ASN A 1 187 ? -0.689 0.324 -8.958 1.00 89.50 187 ASN A O 1
ATOM 1542 N N . LEU A 1 188 ? -0.175 0.461 -11.149 1.00 87.25 188 LEU A N 1
ATOM 1543 C CA . LEU A 1 188 ? 0.246 1.855 -11.152 1.00 87.25 188 LEU A CA 1
ATOM 1544 C C . LEU A 1 188 ? -0.850 2.802 -10.628 1.00 87.25 188 LEU A C 1
ATOM 1546 O O . LEU A 1 188 ? -0.535 3.789 -9.969 1.00 87.25 188 LEU A O 1
ATOM 1550 N N . ASP A 1 189 ? -2.126 2.498 -10.864 1.00 89.00 189 ASP A N 1
ATOM 1551 C CA . ASP A 1 189 ? -3.247 3.354 -10.461 1.00 89.00 189 ASP A CA 1
ATOM 1552 C C . ASP A 1 189 ? -3.437 3.402 -8.938 1.00 89.00 189 ASP A C 1
ATOM 1554 O O . ASP A 1 189 ? -3.797 4.452 -8.392 1.00 89.00 189 ASP A O 1
ATOM 1558 N N . LEU A 1 190 ? -3.110 2.312 -8.232 1.00 90.00 190 LEU A N 1
ATOM 1559 C CA . LEU A 1 190 ? -3.087 2.277 -6.769 1.00 90.00 190 LEU A CA 1
ATOM 1560 C C . LEU A 1 190 ? -2.018 3.239 -6.220 1.00 90.00 190 LEU A C 1
ATOM 1562 O O . LEU A 1 190 ? -2.301 4.046 -5.330 1.00 90.00 190 LEU A O 1
ATOM 1566 N N . LEU A 1 191 ? -0.809 3.207 -6.792 1.00 87.44 191 LEU A N 1
ATOM 1567 C CA . LEU A 1 191 ? 0.276 4.116 -6.411 1.00 87.44 191 LEU A CA 1
ATOM 1568 C C . LEU A 1 191 ? -0.025 5.568 -6.785 1.00 87.44 191 LEU A C 1
ATOM 1570 O O . LEU A 1 191 ? 0.180 6.465 -5.971 1.00 87.44 191 LEU A O 1
ATOM 1574 N N . ASN A 1 192 ? -0.545 5.808 -7.989 1.00 87.75 192 ASN A N 1
ATOM 1575 C CA . ASN A 1 192 ? -0.909 7.144 -8.459 1.00 87.75 192 ASN A CA 1
ATOM 1576 C C . ASN A 1 192 ? -1.963 7.781 -7.556 1.00 87.75 192 ASN A C 1
ATOM 1578 O O . ASN A 1 192 ? -1.869 8.966 -7.237 1.00 87.75 192 ASN A O 1
ATOM 1582 N N . SER A 1 193 ? -2.948 6.992 -7.121 1.00 89.62 193 SER A N 1
ATOM 1583 C CA . SER A 1 193 ? -3.970 7.440 -6.176 1.00 89.62 193 SER A CA 1
ATOM 1584 C C . SER A 1 193 ? -3.342 7.880 -4.862 1.00 89.62 193 SER A C 1
ATOM 1586 O O . SER A 1 193 ? -3.631 8.977 -4.384 1.00 89.62 193 SER A O 1
ATOM 1588 N N . PHE A 1 194 ? -2.421 7.081 -4.323 1.00 89.50 194 PHE A N 1
ATOM 1589 C CA . PHE A 1 194 ? -1.703 7.436 -3.107 1.00 89.50 194 PHE A CA 1
ATOM 1590 C C . PHE A 1 194 ? -0.841 8.699 -3.277 1.00 89.50 194 PHE A C 1
ATOM 1592 O O . PHE A 1 194 ? -0.951 9.622 -2.471 1.00 89.50 194 PHE A O 1
ATOM 1599 N N . PHE A 1 195 ? -0.035 8.798 -4.340 1.00 86.44 195 PHE A N 1
ATOM 1600 C CA . PHE A 1 195 ? 0.792 9.984 -4.594 1.00 86.44 195 PHE A CA 1
ATOM 1601 C C . PHE A 1 195 ? -0.045 11.247 -4.804 1.00 86.44 195 PHE A C 1
ATOM 1603 O O . PHE A 1 195 ? 0.328 12.322 -4.334 1.00 86.44 195 PHE A O 1
ATOM 1610 N N . ARG A 1 196 ? -1.211 11.128 -5.448 1.00 86.31 196 ARG A N 1
ATOM 1611 C CA . ARG A 1 196 ? -2.145 12.243 -5.610 1.00 86.31 196 ARG A CA 1
ATOM 1612 C C . ARG A 1 196 ? -2.707 12.710 -4.267 1.00 86.31 196 ARG A C 1
ATOM 1614 O O . ARG A 1 196 ? -2.660 13.908 -3.998 1.00 86.31 196 ARG A O 1
ATOM 1621 N N . ILE A 1 197 ? -3.162 11.792 -3.412 1.00 87.75 197 ILE A N 1
ATOM 1622 C CA . ILE A 1 197 ? -3.632 12.109 -2.050 1.00 87.75 197 ILE A CA 1
ATOM 1623 C C . ILE A 1 197 ? -2.519 12.791 -1.251 1.00 87.75 197 ILE A C 1
ATOM 1625 O O . ILE A 1 197 ? -2.731 13.841 -0.641 1.00 87.75 197 ILE A O 1
ATOM 1629 N N . ALA A 1 198 ? -1.311 12.235 -1.306 1.00 83.19 198 ALA A N 1
ATOM 1630 C CA . ALA A 1 198 ? -0.167 12.776 -0.597 1.00 83.19 198 ALA A CA 1
ATOM 1631 C C . ALA A 1 198 ? 0.221 14.187 -1.057 1.00 83.19 198 ALA A C 1
ATOM 1633 O O . ALA A 1 198 ? 0.530 15.040 -0.226 1.00 83.19 198 ALA A O 1
ATOM 1634 N N . SER A 1 199 ? 0.159 14.451 -2.367 1.00 79.94 199 SER A N 1
ATOM 1635 C CA . SER A 1 199 ? 0.435 15.777 -2.930 1.00 79.94 199 SER A CA 1
ATOM 1636 C C . SER A 1 199 ? -0.535 16.851 -2.420 1.00 79.94 199 SER A C 1
ATOM 1638 O O . SER A 1 199 ? -0.127 17.996 -2.230 1.00 79.94 199 SER A O 1
ATOM 1640 N N . GLY A 1 200 ? -1.789 16.479 -2.133 1.00 75.25 200 GLY A N 1
ATOM 1641 C CA . GLY A 1 200 ? -2.797 17.373 -1.554 1.00 75.25 200 GLY A CA 1
ATOM 1642 C C . GLY A 1 200 ? -2.579 17.669 -0.066 1.00 75.25 200 GLY A C 1
ATOM 1643 O O . GLY A 1 200 ? -2.918 18.750 0.405 1.00 75.25 200 GLY A O 1
ATOM 1644 N N . HIS A 1 201 ? -1.950 16.748 0.665 1.00 72.94 201 HIS A N 1
ATOM 1645 C CA . HIS A 1 201 ? -1.772 16.835 2.118 1.00 72.94 201 HIS A CA 1
ATOM 1646 C C . HIS A 1 201 ? -0.435 17.480 2.557 1.00 72.94 201 HIS A C 1
ATOM 1648 O O . HIS A 1 201 ? -0.140 17.506 3.748 1.00 72.94 201 HIS A O 1
ATOM 1654 N N . GLY A 1 202 ? 0.350 18.043 1.624 1.00 53.22 202 GLY A N 1
ATOM 1655 C CA . GLY A 1 202 ? 1.316 19.151 1.799 1.00 53.22 202 GLY A CA 1
ATOM 1656 C C . GLY A 1 202 ? 2.554 18.982 2.707 1.00 53.22 202 GLY A C 1
ATOM 1657 O O . GLY A 1 202 ? 3.600 19.559 2.414 1.00 53.22 202 GLY A O 1
ATOM 1658 N N . ASN A 1 203 ? 2.479 18.204 3.787 1.00 53.28 203 ASN A N 1
ATOM 1659 C CA . ASN A 1 203 ? 3.455 18.196 4.885 1.00 53.28 203 ASN A CA 1
ATOM 1660 C C . ASN A 1 203 ? 4.273 16.909 4.990 1.00 53.28 203 ASN A C 1
ATOM 1662 O O . ASN A 1 203 ? 5.372 16.904 5.563 1.00 53.28 203 ASN A O 1
ATOM 1666 N N . ILE A 1 204 ? 3.771 15.812 4.426 1.00 55.16 204 ILE A N 1
ATOM 1667 C CA . ILE A 1 204 ? 4.567 14.601 4.299 1.00 55.16 204 ILE A CA 1
ATOM 1668 C C . ILE A 1 204 ? 5.414 14.793 3.066 1.00 55.16 204 ILE A C 1
ATOM 1670 O O . ILE A 1 204 ? 4.992 14.579 1.933 1.00 55.16 204 ILE A O 1
ATOM 1674 N N . GLY A 1 205 ? 6.645 15.222 3.307 1.00 52.75 205 GLY A N 1
ATOM 1675 C CA . GLY A 1 205 ? 7.691 15.036 2.337 1.00 52.75 205 GLY A CA 1
ATOM 1676 C C . GLY A 1 205 ? 7.832 13.539 2.055 1.00 52.75 205 GLY A C 1
ATOM 1677 O O . GLY A 1 205 ? 8.617 12.864 2.717 1.00 52.75 205 GLY A O 1
ATOM 1678 N N . LEU A 1 206 ? 7.076 13.040 1.081 1.00 51.38 206 LEU A N 1
ATOM 1679 C CA . LEU A 1 206 ? 7.288 11.728 0.511 1.00 51.38 206 LEU A CA 1
ATOM 1680 C C . LEU A 1 206 ? 8.576 11.793 -0.289 1.00 51.38 206 LEU A C 1
ATOM 1682 O O . LEU A 1 206 ? 8.645 12.449 -1.327 1.00 51.38 206 LEU A O 1
ATOM 1686 N N . SER A 1 207 ? 9.617 11.133 0.209 1.00 47.03 207 SER A N 1
ATOM 1687 C CA . SER A 1 207 ? 10.736 10.763 -0.637 1.00 47.03 207 SER A CA 1
ATOM 1688 C C . SER A 1 207 ? 10.368 9.489 -1.382 1.00 47.03 207 SER A C 1
ATOM 1690 O O . SER A 1 207 ? 10.691 8.386 -0.951 1.00 47.03 207 SER A O 1
ATOM 1692 N N . SER A 1 208 ? 9.769 9.630 -2.556 1.00 42.50 208 SER A N 1
ATOM 1693 C CA . SER A 1 208 ? 10.430 8.963 -3.677 1.00 42.50 208 SER A CA 1
ATOM 1694 C C . SER A 1 208 ? 11.719 9.741 -3.959 1.00 42.50 208 SER A C 1
ATOM 1696 O O . SER A 1 208 ? 11.842 10.913 -3.590 1.00 42.50 208 SER A O 1
ATOM 1698 N N . ILE A 1 209 ? 12.714 9.116 -4.572 1.00 40.91 209 ILE A N 1
ATOM 1699 C CA . ILE A 1 209 ? 13.988 9.759 -4.919 1.00 40.91 209 ILE A CA 1
ATOM 1700 C C . ILE A 1 209 ? 13.750 10.762 -6.070 1.00 40.91 209 ILE A C 1
ATOM 1702 O O . ILE A 1 209 ? 14.194 10.573 -7.190 1.00 40.91 209 ILE A O 1
ATOM 1706 N N . SER A 1 210 ? 12.996 11.833 -5.832 1.00 36.44 210 SER A N 1
ATOM 1707 C CA . SER A 1 210 ? 12.664 12.836 -6.845 1.00 36.44 210 SER A CA 1
ATOM 1708 C C . SER A 1 210 ? 12.006 14.066 -6.210 1.00 36.44 210 SER A C 1
ATOM 1710 O O . SER A 1 210 ? 10.863 14.414 -6.475 1.00 36.44 210 SER A O 1
ATOM 1712 N N . TYR A 1 211 ? 12.741 14.783 -5.357 1.00 33.59 211 TYR A N 1
ATOM 1713 C CA . TYR A 1 211 ? 12.321 16.136 -4.984 1.00 33.59 211 TYR A CA 1
ATOM 1714 C C . TYR A 1 211 ? 12.633 17.129 -6.105 1.00 33.59 211 TYR A C 1
ATOM 1716 O O . TYR A 1 211 ? 13.804 17.409 -6.379 1.00 33.59 211 TYR A O 1
ATOM 1724 N N . LEU A 1 212 ? 11.555 17.658 -6.695 1.00 38.09 212 LEU A N 1
ATOM 1725 C CA . LEU A 1 212 ? 11.318 19.075 -6.997 1.00 38.09 212 LEU A CA 1
ATOM 1726 C C . LEU A 1 212 ? 12.578 19.947 -7.043 1.00 38.09 212 LEU A C 1
ATOM 1728 O O . LEU A 1 212 ? 12.928 20.563 -6.041 1.00 38.09 212 LEU A O 1
ATOM 1732 N N . LEU A 1 213 ? 13.211 20.073 -8.210 1.00 33.88 213 LEU A N 1
ATOM 1733 C CA . LEU A 1 213 ? 14.024 21.246 -8.531 1.00 33.88 213 LEU A CA 1
ATOM 1734 C C . LEU A 1 213 ? 13.928 21.555 -10.029 1.00 33.88 213 LEU A C 1
ATOM 1736 O O . LEU A 1 213 ? 14.277 20.725 -10.865 1.00 33.88 213 LEU A O 1
ATOM 1740 N N . ASN A 1 214 ? 13.499 22.787 -10.322 1.00 37.31 214 ASN A N 1
ATOM 1741 C CA . ASN A 1 214 ? 13.507 23.472 -11.620 1.00 37.31 214 ASN A CA 1
ATOM 1742 C C . ASN A 1 214 ? 14.937 23.666 -12.153 1.00 37.31 214 ASN A C 1
ATOM 1744 O O . ASN A 1 214 ? 15.415 24.786 -12.281 1.00 37.31 214 ASN A O 1
ATOM 1748 N N . ASN A 1 215 ? 15.640 22.576 -12.430 1.00 41.66 215 ASN A N 1
ATOM 1749 C CA . ASN A 1 215 ? 16.832 22.576 -13.260 1.00 41.66 215 ASN A CA 1
ATOM 1750 C C . ASN A 1 215 ? 16.855 21.251 -13.999 1.00 41.66 215 ASN A C 1
ATOM 1752 O O . ASN A 1 215 ? 17.283 20.234 -13.448 1.00 41.66 215 ASN A O 1
ATOM 1756 N N . ASP A 1 216 ? 16.379 21.314 -15.237 1.00 56.88 216 ASP A N 1
ATOM 1757 C CA . ASP A 1 216 ? 16.311 20.249 -16.226 1.00 56.88 216 ASP A CA 1
ATOM 1758 C C . ASP A 1 216 ? 17.404 19.186 -16.010 1.00 56.88 216 ASP A C 1
ATOM 1760 O O . ASP A 1 216 ? 17.113 18.067 -15.597 1.00 56.88 216 ASP A O 1
ATOM 1764 N N . VAL A 1 217 ? 18.681 19.558 -16.101 1.00 53.59 217 VAL A N 1
ATOM 1765 C CA . VAL A 1 217 ? 19.812 18.612 -16.040 1.00 53.59 217 VAL A CA 1
ATOM 1766 C C . VAL A 1 217 ? 19.955 17.868 -14.702 1.00 53.59 217 VAL A C 1
ATOM 1768 O O . VAL A 1 217 ? 20.287 16.682 -14.682 1.00 53.59 217 VAL A O 1
ATOM 1771 N N . VAL A 1 218 ? 19.691 18.530 -13.572 1.00 57.50 218 VAL A N 1
ATOM 1772 C CA . VAL A 1 218 ? 19.852 17.942 -12.228 1.00 57.50 218 VAL A CA 1
ATOM 1773 C C . VAL A 1 218 ? 18.683 17.018 -11.887 1.00 57.50 218 VAL A C 1
ATOM 1775 O O . VAL A 1 218 ? 18.893 15.979 -11.257 1.00 57.50 218 VAL A O 1
ATOM 1778 N N . GLY A 1 219 ? 17.468 17.357 -12.330 1.00 58.31 219 GLY A N 1
ATOM 1779 C CA . GLY A 1 219 ? 16.314 16.460 -12.244 1.00 58.31 219 GLY A CA 1
ATOM 1780 C C . GLY A 1 219 ? 16.538 15.168 -13.036 1.00 58.31 219 GLY A C 1
ATOM 1781 O O . GLY A 1 219 ? 16.218 14.088 -12.546 1.00 58.31 219 GLY A O 1
ATOM 1782 N N . TYR A 1 220 ? 17.184 15.256 -14.204 1.00 62.53 220 TYR A N 1
ATOM 1783 C CA . TYR A 1 220 ? 17.446 14.105 -15.078 1.00 62.53 220 TYR A CA 1
ATOM 1784 C C . TYR A 1 220 ? 18.398 13.080 -14.469 1.00 62.53 220 TYR A C 1
ATOM 1786 O O . TYR A 1 220 ? 18.085 11.890 -14.437 1.00 62.53 220 TYR A O 1
ATOM 1794 N N . PHE A 1 221 ? 19.550 13.526 -13.955 1.00 62.12 221 PHE A N 1
ATOM 1795 C CA . PHE A 1 221 ? 20.484 12.609 -13.299 1.00 62.12 221 PHE A CA 1
ATOM 1796 C C . PHE A 1 221 ? 19.847 11.973 -12.068 1.00 62.12 221 PHE A C 1
ATOM 1798 O O . PHE A 1 221 ? 20.021 10.780 -11.851 1.00 62.12 221 PHE A O 1
ATOM 1805 N N . LYS A 1 222 ? 19.051 12.727 -11.303 1.00 63.94 222 LYS A N 1
ATOM 1806 C CA . LYS A 1 222 ? 18.335 12.183 -10.146 1.00 63.94 222 LYS A CA 1
ATOM 1807 C C . LYS A 1 222 ? 17.291 11.136 -10.535 1.00 63.94 222 LYS A C 1
ATOM 1809 O O . LYS A 1 222 ? 17.273 10.092 -9.901 1.00 63.94 222 LYS A O 1
ATOM 1814 N N . GLY A 1 223 ? 16.496 11.356 -11.584 1.00 62.44 223 GLY A N 1
ATOM 1815 C CA . GLY A 1 223 ? 15.535 10.361 -12.081 1.00 62.44 223 GLY A CA 1
ATOM 1816 C C . GLY A 1 223 ? 16.220 9.090 -12.591 1.00 62.44 223 GLY A C 1
ATOM 1817 O O . GLY A 1 223 ? 15.802 7.982 -12.264 1.00 62.44 223 GLY A O 1
ATOM 1818 N N . LEU A 1 224 ? 17.338 9.231 -13.314 1.00 65.38 224 LEU A N 1
ATOM 1819 C CA . LEU A 1 224 ? 18.177 8.099 -13.717 1.00 65.38 224 LEU A CA 1
ATOM 1820 C C . LEU A 1 224 ? 18.736 7.347 -12.500 1.00 65.38 224 LEU A C 1
ATOM 1822 O O . LEU A 1 224 ? 18.646 6.125 -12.458 1.00 65.38 224 LEU A O 1
ATOM 1826 N N . PHE A 1 225 ? 19.302 8.056 -11.519 1.00 66.19 225 PHE A N 1
ATOM 1827 C CA . PHE A 1 225 ? 19.815 7.446 -10.292 1.00 66.19 225 PHE A CA 1
ATOM 1828 C C . PHE A 1 225 ? 18.701 6.794 -9.477 1.00 66.19 225 PHE A C 1
ATOM 1830 O O . PHE A 1 225 ? 18.929 5.718 -8.949 1.00 66.19 225 PHE A O 1
ATOM 1837 N N . SER A 1 226 ? 17.504 7.380 -9.428 1.00 64.81 226 SER A N 1
ATOM 1838 C CA . SER A 1 226 ? 16.326 6.776 -8.803 1.00 64.81 226 SER A CA 1
ATOM 1839 C C . SER A 1 226 ? 15.969 5.465 -9.486 1.00 64.81 226 SER A C 1
ATOM 1841 O O . SER A 1 226 ? 15.845 4.448 -8.818 1.00 64.81 226 SER A O 1
ATOM 1843 N N . ILE A 1 227 ? 15.885 5.451 -10.819 1.00 68.06 227 ILE A N 1
ATOM 1844 C CA . ILE A 1 227 ? 15.583 4.235 -11.579 1.00 68.06 227 ILE A CA 1
ATOM 1845 C C . ILE A 1 227 ? 16.684 3.188 -11.391 1.00 68.06 227 ILE A C 1
ATOM 1847 O O . ILE A 1 227 ? 16.377 2.035 -11.114 1.00 68.06 227 ILE A O 1
ATOM 1851 N N . LEU A 1 228 ? 17.961 3.559 -11.489 1.00 67.81 228 LEU A N 1
ATOM 1852 C CA . LEU A 1 228 ? 19.080 2.634 -11.283 1.00 67.81 228 LEU A CA 1
ATOM 1853 C C . LEU A 1 228 ? 19.146 2.109 -9.850 1.00 67.81 228 LEU A C 1
ATOM 1855 O O . LEU A 1 228 ? 19.425 0.931 -9.658 1.00 67.81 228 LEU A O 1
ATOM 1859 N N . PHE A 1 229 ? 18.877 2.959 -8.863 1.00 66.88 229 PHE A N 1
ATOM 1860 C CA . PHE A 1 229 ? 18.808 2.564 -7.465 1.00 66.88 229 PHE A CA 1
ATOM 1861 C C . PHE A 1 229 ? 17.638 1.613 -7.245 1.00 66.88 229 PHE A C 1
ATOM 1863 O O . PHE A 1 229 ? 17.861 0.557 -6.686 1.00 66.88 229 PHE A O 1
ATOM 1870 N N . SER A 1 230 ? 16.458 1.925 -7.788 1.00 64.94 230 SER A N 1
ATOM 1871 C CA . SER A 1 230 ? 15.259 1.077 -7.749 1.00 64.94 230 SER A CA 1
ATOM 1872 C C . SER A 1 230 ? 15.506 -0.291 -8.412 1.00 64.94 230 SER A C 1
ATOM 1874 O O . SER A 1 230 ? 15.233 -1.348 -7.863 1.00 64.94 230 SER A O 1
ATOM 1876 N N . LEU A 1 231 ? 16.171 -0.323 -9.569 1.00 67.31 231 LEU A N 1
ATOM 1877 C CA . LEU A 1 231 ? 16.562 -1.572 -10.229 1.00 67.31 231 LEU A CA 1
ATOM 1878 C C . LEU A 1 231 ? 17.649 -2.327 -9.448 1.00 67.31 231 LEU A C 1
ATOM 1880 O O . LEU A 1 231 ? 17.667 -3.556 -9.447 1.00 67.31 231 LEU A O 1
ATOM 1884 N N . GLY A 1 232 ? 18.559 -1.605 -8.795 1.00 63.00 232 GLY A N 1
ATOM 1885 C CA . GLY A 1 232 ? 19.586 -2.174 -7.929 1.00 63.00 232 GLY A CA 1
ATOM 1886 C C . GLY A 1 232 ? 18.993 -2.771 -6.656 1.00 63.00 232 GLY A C 1
ATOM 1887 O O . GLY A 1 232 ? 19.364 -3.881 -6.281 1.00 63.00 232 GLY A O 1
ATOM 1888 N N . THR A 1 233 ? 18.027 -2.093 -6.033 1.00 60.28 233 THR A N 1
ATOM 1889 C CA . THR A 1 233 ? 17.294 -2.605 -4.877 1.00 60.28 233 THR A CA 1
ATOM 1890 C C . THR A 1 233 ? 16.487 -3.839 -5.258 1.00 60.28 233 THR A C 1
ATOM 1892 O O . THR A 1 233 ? 16.603 -4.839 -4.558 1.00 60.28 233 THR A O 1
ATOM 1895 N N . ARG A 1 234 ? 15.832 -3.861 -6.429 1.00 59.66 234 ARG A N 1
ATOM 1896 C CA . ARG A 1 234 ? 15.177 -5.070 -6.981 1.00 59.66 234 ARG A CA 1
ATOM 1897 C C . ARG A 1 234 ? 16.110 -6.272 -7.116 1.00 59.66 234 ARG A C 1
ATOM 1899 O O . ARG A 1 234 ? 15.689 -7.403 -6.902 1.00 59.66 234 ARG A O 1
ATOM 1906 N N . ALA A 1 235 ? 17.355 -6.045 -7.535 1.00 55.91 235 ALA A N 1
ATOM 1907 C CA . ALA A 1 235 ? 18.314 -7.122 -7.783 1.00 55.91 235 ALA A CA 1
ATOM 1908 C C . ALA A 1 235 ? 18.982 -7.640 -6.498 1.00 55.91 235 ALA A C 1
ATOM 1910 O O . ALA A 1 235 ? 19.390 -8.798 -6.445 1.00 55.91 235 ALA A O 1
ATOM 1911 N N . ILE A 1 236 ? 19.121 -6.781 -5.483 1.00 53.50 236 ILE A N 1
ATOM 1912 C CA . ILE A 1 236 ? 19.836 -7.088 -4.236 1.00 53.50 236 ILE A CA 1
ATOM 1913 C C . ILE A 1 236 ? 18.872 -7.573 -3.143 1.00 53.50 236 ILE A C 1
ATOM 1915 O O . ILE A 1 236 ? 19.207 -8.490 -2.396 1.00 53.50 236 ILE A O 1
ATOM 1919 N N . PHE A 1 237 ? 17.671 -7.002 -3.053 1.00 52.47 237 PHE A N 1
ATOM 1920 C CA . PHE A 1 237 ? 16.678 -7.324 -2.027 1.00 52.47 237 PHE A CA 1
ATOM 1921 C C . PHE A 1 237 ? 15.639 -8.307 -2.579 1.00 52.47 237 PHE A C 1
ATOM 1923 O O . PHE A 1 237 ? 14.481 -7.979 -2.800 1.00 52.47 237 PHE A O 1
ATOM 1930 N N . HIS A 1 238 ? 16.085 -9.540 -2.821 1.00 46.12 238 HIS A N 1
ATOM 1931 C CA . HIS A 1 238 ? 15.294 -10.596 -3.464 1.00 46.12 238 HIS A CA 1
ATOM 1932 C C . HIS A 1 238 ? 14.114 -11.116 -2.608 1.00 46.12 238 HIS A C 1
ATOM 1934 O O . HIS A 1 238 ? 13.154 -11.643 -3.164 1.00 46.12 238 HIS A O 1
ATOM 1940 N N . ASP A 1 239 ? 14.129 -10.937 -1.276 1.00 43.75 239 ASP A N 1
ATOM 1941 C CA . ASP A 1 239 ? 13.232 -11.692 -0.379 1.00 43.75 239 ASP A CA 1
ATOM 1942 C C . ASP A 1 239 ? 12.577 -10.922 0.787 1.00 43.75 239 ASP A C 1
ATOM 1944 O O . ASP A 1 239 ? 11.770 -11.503 1.516 1.00 43.75 239 ASP A O 1
ATOM 1948 N N . SER A 1 240 ? 12.866 -9.634 1.002 1.00 51.50 240 SER A N 1
ATOM 1949 C CA . SER A 1 240 ? 12.523 -8.959 2.272 1.00 51.50 240 SER A CA 1
ATOM 1950 C C . SER A 1 240 ? 11.280 -8.066 2.247 1.00 51.50 240 SER A C 1
ATOM 1952 O O . SER A 1 240 ? 11.081 -7.274 3.168 1.00 51.50 240 SER A O 1
ATOM 1954 N N . GLU A 1 241 ? 10.453 -8.127 1.208 1.00 62.38 241 GLU A N 1
ATOM 1955 C CA . GLU A 1 241 ? 9.388 -7.135 1.047 1.00 62.38 241 GLU A CA 1
ATOM 1956 C C . GLU A 1 241 ? 8.063 -7.660 1.602 1.00 62.38 241 GLU A C 1
ATOM 1958 O O . GLU A 1 241 ? 7.457 -8.597 1.081 1.00 62.38 241 GLU A O 1
ATOM 1963 N N . HIS A 1 242 ? 7.615 -7.039 2.693 1.00 82.00 242 HIS A N 1
ATOM 1964 C CA . HIS A 1 242 ? 6.381 -7.354 3.405 1.00 82.00 242 HIS A CA 1
ATOM 1965 C C . HIS A 1 242 ? 5.154 -7.488 2.481 1.00 82.00 242 HIS A C 1
ATOM 1967 O O . HIS A 1 242 ? 4.401 -8.458 2.582 1.00 82.00 242 HIS A O 1
ATOM 1973 N N . HIS A 1 243 ? 4.984 -6.551 1.541 1.00 86.44 243 HIS A N 1
ATOM 1974 C CA . HIS A 1 243 ? 3.909 -6.580 0.543 1.00 86.44 243 HIS A CA 1
ATOM 1975 C C . HIS A 1 243 ? 4.185 -7.546 -0.622 1.00 86.44 243 HIS A C 1
ATOM 1977 O O . HIS A 1 243 ? 3.264 -7.934 -1.335 1.00 86.44 243 HIS A O 1
ATOM 1983 N N . GLY A 1 244 ? 5.429 -7.994 -0.800 1.00 86.31 244 GLY A N 1
ATOM 1984 C CA . GLY A 1 244 ? 5.819 -8.926 -1.854 1.00 86.31 244 GLY A CA 1
ATOM 1985 C C . GLY A 1 244 ? 5.079 -10.262 -1.783 1.00 86.31 244 GLY A C 1
ATOM 1986 O O . GLY A 1 244 ? 4.816 -10.885 -2.809 1.00 86.31 244 GLY A O 1
ATOM 1987 N N . ALA A 1 245 ? 4.681 -10.682 -0.578 1.00 88.25 245 ALA A N 1
ATOM 1988 C CA . ALA A 1 245 ? 3.794 -11.823 -0.375 1.00 88.25 245 ALA A CA 1
ATOM 1989 C C . ALA A 1 245 ? 2.442 -11.639 -1.086 1.00 88.25 245 ALA A C 1
ATOM 1991 O O . ALA A 1 245 ? 1.991 -12.557 -1.760 1.00 88.25 245 ALA A O 1
ATOM 1992 N N . LEU A 1 246 ? 1.839 -10.451 -0.990 1.00 90.44 246 LEU A N 1
ATOM 1993 C CA . LEU A 1 246 ? 0.543 -10.118 -1.594 1.00 90.44 246 LEU A CA 1
ATOM 1994 C C . LEU A 1 246 ? 0.624 -10.100 -3.119 1.00 90.44 246 LEU A C 1
ATOM 1996 O O . LEU A 1 246 ? -0.217 -10.700 -3.789 1.00 90.44 246 LEU A O 1
ATOM 2000 N N . LEU A 1 247 ? 1.695 -9.514 -3.660 1.00 88.62 247 LEU A N 1
ATOM 2001 C CA . LEU A 1 247 ? 1.926 -9.465 -5.104 1.00 88.62 247 LEU A CA 1
ATOM 2002 C C . LEU A 1 247 ? 2.026 -10.870 -5.722 1.00 88.62 247 LEU A C 1
ATOM 2004 O O . LEU A 1 247 ? 1.495 -11.097 -6.809 1.00 88.62 247 LEU A O 1
ATOM 2008 N N . LYS A 1 248 ? 2.616 -11.852 -5.017 1.00 88.19 248 LYS A N 1
ATOM 2009 C CA . LYS A 1 248 ? 2.649 -13.256 -5.484 1.00 88.19 248 LYS A CA 1
ATOM 2010 C C . LYS A 1 248 ? 1.250 -13.880 -5.609 1.00 88.19 248 LYS A C 1
ATOM 2012 O O . LYS A 1 248 ? 1.049 -14.720 -6.482 1.00 88.19 248 LYS A O 1
ATOM 2017 N N . TYR A 1 249 ? 0.284 -13.445 -4.798 1.00 87.81 249 TYR A N 1
ATOM 2018 C CA . TYR A 1 249 ? -1.126 -13.856 -4.881 1.00 87.81 249 TYR A CA 1
ATOM 2019 C C . TYR A 1 249 ? -1.969 -12.962 -5.812 1.00 87.81 249 TYR A C 1
ATOM 2021 O O . TYR A 1 249 ? -3.190 -13.097 -5.833 1.00 87.81 249 TYR A O 1
ATOM 2029 N N . ARG A 1 250 ? -1.341 -12.079 -6.609 1.00 87.94 250 ARG A N 1
ATOM 2030 C CA . ARG A 1 250 ? -2.014 -11.084 -7.471 1.00 87.94 250 ARG A CA 1
ATOM 2031 C C . ARG A 1 250 ? -2.931 -10.129 -6.701 1.00 87.94 250 ARG A C 1
ATOM 2033 O O . ARG A 1 250 ? -3.987 -9.744 -7.194 1.00 87.94 250 ARG A O 1
ATOM 2040 N N . ILE A 1 251 ? -2.532 -9.786 -5.480 1.00 91.06 251 ILE A N 1
ATOM 2041 C CA . ILE A 1 251 ? -3.180 -8.750 -4.681 1.00 91.06 251 ILE A CA 1
ATOM 2042 C C . ILE A 1 251 ? -2.324 -7.496 -4.813 1.00 91.06 251 ILE A C 1
ATOM 2044 O O . ILE A 1 251 ? -1.148 -7.505 -4.441 1.00 91.06 251 ILE A O 1
ATOM 2048 N N . GLU A 1 252 ? -2.914 -6.429 -5.340 1.00 91.38 252 GLU A N 1
ATOM 2049 C CA . GLU A 1 252 ? -2.200 -5.182 -5.602 1.00 91.38 252 GLU A CA 1
ATOM 2050 C C . GLU A 1 252 ? -1.844 -4.496 -4.287 1.00 91.38 252 GLU A C 1
ATOM 2052 O O . GLU A 1 252 ? -2.733 -4.106 -3.530 1.00 91.38 252 GLU A O 1
ATOM 2057 N N . ALA A 1 253 ? -0.551 -4.374 -3.982 1.00 91.44 253 ALA A N 1
ATOM 2058 C CA . ALA A 1 253 ? -0.120 -3.857 -2.692 1.00 91.44 253 ALA A CA 1
ATOM 2059 C C . ALA A 1 253 ? 1.225 -3.141 -2.726 1.00 91.44 253 ALA A C 1
ATOM 2061 O O . ALA A 1 253 ? 2.092 -3.437 -3.544 1.00 91.44 253 ALA A O 1
ATOM 2062 N N . PHE A 1 254 ? 1.410 -2.236 -1.770 1.00 89.12 254 PHE A N 1
ATOM 2063 C CA . PHE A 1 254 ? 2.683 -1.575 -1.508 1.00 89.12 254 PHE A CA 1
ATOM 2064 C C . PHE A 1 254 ? 2.918 -1.434 -0.001 1.00 89.12 254 PHE A C 1
ATOM 2066 O O . PHE A 1 254 ? 1.990 -1.521 0.809 1.00 89.12 254 PHE A O 1
ATOM 2073 N N . THR A 1 255 ? 4.174 -1.229 0.385 1.00 87.69 255 THR A N 1
ATOM 2074 C CA . THR A 1 255 ? 4.568 -0.925 1.759 1.00 87.69 255 THR A CA 1
ATOM 2075 C C . THR A 1 255 ? 4.821 0.565 1.904 1.00 87.69 255 THR A C 1
ATOM 2077 O O . THR A 1 255 ? 5.679 1.142 1.236 1.00 87.69 255 THR A O 1
ATOM 2080 N N . LEU A 1 256 ? 4.093 1.192 2.817 1.00 85.56 256 LEU A N 1
ATOM 2081 C CA . LEU A 1 256 ? 4.388 2.534 3.269 1.00 85.56 256 LEU A CA 1
ATOM 2082 C C . LEU A 1 256 ? 5.279 2.452 4.501 1.00 85.56 256 LEU A C 1
ATOM 2084 O O . LEU A 1 256 ? 4.918 1.813 5.489 1.00 85.56 256 LEU A O 1
ATOM 2088 N N . GLY A 1 257 ? 6.426 3.117 4.431 1.00 78.06 257 GLY A N 1
ATOM 2089 C CA . GLY A 1 257 ? 7.313 3.270 5.567 1.00 78.06 257 GLY A CA 1
ATOM 2090 C C . GLY A 1 257 ? 7.614 4.726 5.856 1.00 78.06 257 GLY A C 1
ATOM 2091 O O . GLY A 1 257 ? 7.415 5.615 5.026 1.00 78.06 257 GLY A O 1
ATOM 2092 N N . MET A 1 258 ? 8.084 4.988 7.066 1.00 73.25 258 MET A N 1
ATOM 2093 C CA . MET A 1 258 ? 8.517 6.320 7.450 1.00 73.25 258 MET A CA 1
ATOM 2094 C C . MET A 1 258 ? 9.734 6.206 8.342 1.00 73.25 258 MET A C 1
ATOM 2096 O O . MET A 1 258 ? 9.622 5.718 9.454 1.00 73.25 258 MET A O 1
ATOM 2100 N N . MET A 1 259 ? 10.870 6.683 7.843 1.00 61.91 259 MET A N 1
ATOM 2101 C CA . MET A 1 259 ? 12.092 6.823 8.622 1.00 61.91 259 MET A CA 1
ATOM 2102 C C . MET A 1 259 ? 12.062 8.186 9.320 1.00 61.91 259 MET A C 1
ATOM 2104 O O . MET A 1 259 ? 11.863 9.210 8.676 1.00 61.91 259 MET A O 1
ATOM 2108 N N . ASP A 1 260 ? 12.217 8.194 10.634 1.00 55.88 260 ASP A N 1
ATOM 2109 C CA . ASP A 1 260 ? 12.425 9.339 11.517 1.00 55.88 260 ASP A CA 1
ATOM 2110 C C . ASP A 1 260 ? 13.919 9.753 11.622 1.00 55.88 260 ASP A C 1
ATOM 2112 O O . ASP A 1 260 ? 14.815 8.921 11.721 1.00 55.88 260 ASP A O 1
ATOM 2116 N N . SER A 1 261 ? 14.190 11.061 11.606 1.00 47.00 261 SER A N 1
ATOM 2117 C CA . SER A 1 261 ? 15.524 11.637 11.815 1.00 47.00 261 SER A CA 1
ATOM 2118 C C . SER A 1 261 ? 15.531 12.402 13.113 1.00 47.00 261 SER A C 1
ATOM 2120 O O . SER A 1 261 ? 14.877 13.445 13.198 1.00 47.00 261 SER A O 1
ATOM 2122 N N . ASP A 1 262 ? 16.376 11.946 14.033 1.00 45.56 262 ASP A N 1
ATOM 2123 C CA . ASP A 1 262 ? 16.617 12.539 15.342 1.00 45.56 262 ASP A CA 1
ATOM 2124 C C . ASP A 1 262 ? 15.338 12.720 16.166 1.00 45.56 262 ASP A C 1
ATOM 2126 O O . ASP A 1 262 ? 14.512 13.593 15.895 1.00 45.56 262 ASP A O 1
ATOM 2130 N N . GLY A 1 263 ? 15.251 12.019 17.302 1.00 47.06 263 GLY A N 1
ATOM 2131 C CA . GLY A 1 263 ? 14.200 12.188 18.321 1.00 47.06 263 GLY A CA 1
ATOM 2132 C C . GLY A 1 263 ? 14.112 13.590 18.960 1.00 47.06 263 GLY A C 1
ATOM 2133 O O . GLY A 1 263 ? 13.526 13.754 20.026 1.00 47.06 263 GLY A O 1
ATOM 2134 N N . LYS A 1 264 ? 14.717 14.604 18.331 1.00 46.50 264 LYS A N 1
ATOM 2135 C CA . LYS A 1 264 ? 14.689 16.032 18.651 1.00 46.50 264 LYS A CA 1
ATOM 2136 C C . LYS A 1 264 ? 13.890 16.869 17.642 1.00 46.50 264 LYS A C 1
ATOM 2138 O O . LYS A 1 264 ? 13.730 18.061 17.888 1.00 46.50 264 LYS A O 1
ATOM 2143 N N . ASN A 1 265 ? 13.392 16.306 16.534 1.00 50.34 265 ASN A N 1
ATOM 2144 C CA . ASN A 1 265 ? 12.575 17.056 15.576 1.00 50.34 265 ASN A CA 1
ATOM 2145 C C . ASN A 1 265 ? 11.095 17.113 16.016 1.00 50.34 265 ASN A C 1
ATOM 2147 O O . ASN A 1 265 ? 10.387 16.116 15.914 1.00 50.34 265 ASN A O 1
ATOM 2151 N N . PRO A 1 266 ? 10.549 18.275 16.421 1.00 50.56 266 PRO A N 1
ATOM 2152 C CA . PRO A 1 266 ? 9.160 18.391 16.893 1.00 50.56 266 PRO A CA 1
ATOM 2153 C C . PRO A 1 266 ? 8.090 18.144 15.808 1.00 50.56 266 PRO A C 1
ATOM 2155 O O . PRO A 1 266 ? 6.903 18.127 16.112 1.00 50.56 266 PRO A O 1
ATOM 2158 N N . ASN A 1 267 ? 8.491 17.940 14.548 1.00 58.34 267 ASN A N 1
ATOM 2159 C CA . ASN A 1 267 ? 7.591 17.826 13.394 1.00 58.34 267 ASN A CA 1
ATOM 2160 C C . ASN A 1 267 ? 7.240 16.375 13.006 1.00 58.34 267 ASN A C 1
ATOM 2162 O O . ASN A 1 267 ? 6.497 16.168 12.048 1.00 58.34 267 ASN A O 1
ATOM 2166 N N . ILE A 1 268 ? 7.784 15.366 13.695 1.00 63.56 268 ILE A N 1
ATOM 2167 C CA . ILE A 1 268 ? 7.550 13.941 13.378 1.00 63.56 268 ILE A CA 1
ATOM 2168 C C . ILE A 1 268 ? 6.113 13.554 13.706 1.00 63.56 268 ILE A C 1
ATOM 2170 O O . ILE A 1 268 ? 5.424 12.957 12.883 1.00 63.56 268 ILE A O 1
ATOM 2174 N N . ASP A 1 269 ? 5.654 13.969 14.886 1.00 68.44 269 ASP A N 1
ATOM 2175 C CA . ASP A 1 269 ? 4.271 13.814 15.318 1.00 68.44 269 ASP A CA 1
ATOM 2176 C C . ASP A 1 269 ? 3.311 14.440 14.302 1.00 68.44 269 ASP A C 1
ATOM 2178 O O . ASP A 1 269 ? 2.293 13.842 13.981 1.00 68.44 269 ASP A O 1
ATOM 2182 N N . THR A 1 270 ? 3.665 15.598 13.739 1.00 71.56 270 THR A N 1
ATOM 2183 C CA . THR A 1 270 ? 2.873 16.267 12.701 1.00 71.56 270 THR A CA 1
ATOM 2184 C C . THR A 1 270 ? 2.821 15.450 11.410 1.00 71.56 270 THR A C 1
ATOM 2186 O O . THR A 1 270 ? 1.757 15.278 10.835 1.00 71.56 270 THR A O 1
ATOM 2189 N N . ARG A 1 271 ? 3.943 14.870 10.968 1.00 74.12 271 ARG A N 1
ATOM 2190 C CA . ARG A 1 271 ? 3.980 14.050 9.743 1.00 74.12 271 ARG A CA 1
ATOM 2191 C C . ARG A 1 271 ? 3.249 12.720 9.890 1.00 74.12 271 ARG A C 1
ATOM 2193 O O . ARG A 1 271 ? 2.589 12.285 8.954 1.00 74.12 271 ARG A O 1
ATOM 2200 N N . LEU A 1 272 ? 3.356 12.080 11.052 1.00 77.75 272 LEU A N 1
ATOM 2201 C CA . LEU A 1 272 ? 2.579 10.882 11.379 1.00 77.75 272 LEU A CA 1
ATOM 2202 C C . LEU A 1 272 ? 1.089 11.194 11.499 1.00 77.75 272 LEU A C 1
ATOM 2204 O O . LEU A 1 272 ? 0.262 10.408 11.041 1.00 77.75 272 LEU A O 1
ATOM 2208 N N . TYR A 1 273 ? 0.756 12.344 12.085 1.00 82.25 273 TYR A N 1
ATOM 2209 C CA . TYR A 1 273 ? -0.610 12.843 12.138 1.00 82.25 273 TYR A CA 1
ATOM 2210 C C . TYR A 1 273 ? -1.181 13.038 10.730 1.00 82.25 273 TYR A C 1
ATOM 2212 O O . TYR A 1 273 ? -2.291 12.590 10.464 1.00 82.25 273 TYR A O 1
ATOM 2220 N N . ASP A 1 274 ? -0.402 13.614 9.811 1.00 81.06 274 ASP A N 1
ATOM 2221 C CA . ASP A 1 274 ? -0.816 13.833 8.422 1.00 81.06 274 ASP A CA 1
ATOM 2222 C C . ASP A 1 274 ? -0.919 12.523 7.614 1.00 81.06 274 ASP A C 1
ATOM 2224 O O . ASP A 1 274 ? -1.634 12.466 6.613 1.00 81.06 274 ASP A O 1
ATOM 2228 N N . LEU A 1 275 ? -0.245 11.448 8.045 1.00 84.38 275 LEU A N 1
ATOM 2229 C CA . LEU A 1 275 ? -0.252 10.152 7.359 1.00 84.38 275 LEU A CA 1
ATOM 2230 C C . LEU A 1 275 ? -1.585 9.417 7.516 1.00 84.38 275 LEU A C 1
ATOM 2232 O O . LEU A 1 275 ? -2.037 8.736 6.594 1.00 84.38 275 LEU A O 1
ATOM 2236 N N . PHE A 1 276 ? -2.222 9.548 8.678 1.00 87.06 276 PHE A N 1
ATOM 2237 C CA . PHE A 1 276 ? -3.460 8.834 8.980 1.00 87.06 276 PHE A CA 1
ATOM 2238 C C . PHE A 1 276 ? -4.604 9.238 8.028 1.00 87.06 276 PHE A C 1
ATOM 2240 O O . PHE A 1 276 ? -5.182 8.342 7.403 1.00 87.06 276 PHE A O 1
ATOM 2247 N N . PRO A 1 277 ? -4.905 10.541 7.822 1.00 87.81 277 PRO A N 1
ATOM 2248 C CA . PRO A 1 277 ? -5.862 10.979 6.808 1.00 87.81 277 PRO A CA 1
ATOM 2249 C C . PRO A 1 277 ? -5.558 10.432 5.411 1.00 87.81 277 PRO A C 1
ATOM 2251 O O . PRO A 1 277 ? -6.480 10.027 4.705 1.00 87.81 277 PRO A O 1
ATOM 2254 N N . MET A 1 278 ? -4.282 10.359 5.014 1.00 89.12 278 MET A N 1
ATOM 2255 C CA . MET A 1 278 ? -3.914 9.819 3.701 1.00 89.12 278 MET A CA 1
ATOM 2256 C C . MET A 1 278 ? -4.271 8.338 3.567 1.00 89.12 278 MET A C 1
ATOM 2258 O O . MET A 1 278 ? -4.806 7.933 2.536 1.00 89.12 278 MET A O 1
ATOM 2262 N N . ILE A 1 279 ? -4.002 7.533 4.601 1.00 91.38 279 ILE A N 1
ATOM 2263 C CA . ILE A 1 279 ? -4.340 6.102 4.623 1.00 91.38 279 ILE A CA 1
ATOM 2264 C C . ILE A 1 279 ? -5.861 5.912 4.586 1.00 91.38 279 ILE A C 1
ATOM 2266 O O . ILE A 1 279 ? -6.349 5.084 3.818 1.00 91.38 279 ILE A O 1
ATOM 2270 N N . GLU A 1 280 ? -6.621 6.701 5.355 1.00 91.50 280 GLU A N 1
ATOM 2271 C CA . GLU A 1 280 ? -8.090 6.665 5.319 1.00 91.50 280 GLU A CA 1
ATOM 2272 C C . GLU A 1 280 ? -8.625 7.054 3.930 1.00 91.50 280 GLU A C 1
ATOM 2274 O O . GLU A 1 280 ? -9.506 6.383 3.392 1.00 91.50 280 GLU A O 1
ATOM 2279 N N . SER A 1 281 ? -8.080 8.112 3.326 1.00 91.44 281 SER A N 1
ATOM 2280 C CA . SER A 1 281 ? -8.468 8.583 1.991 1.00 91.44 281 SER A CA 1
ATOM 2281 C C . SER A 1 281 ? -8.159 7.537 0.911 1.00 91.44 281 SER A C 1
ATOM 2283 O O . SER A 1 281 ? -9.000 7.257 0.049 1.00 91.44 281 SER A O 1
ATOM 2285 N N . LEU A 1 282 ? -7.000 6.872 0.995 1.00 92.75 282 LEU A N 1
ATOM 2286 C CA . LEU A 1 282 ? -6.644 5.775 0.095 1.00 92.75 282 LEU A CA 1
ATOM 2287 C C . LEU A 1 282 ? -7.595 4.590 0.273 1.00 92.75 282 LEU A C 1
ATOM 2289 O O . LEU A 1 282 ? -8.128 4.087 -0.713 1.00 92.75 282 LEU A O 1
ATOM 2293 N N . TRP A 1 283 ? -7.849 4.177 1.518 1.00 93.06 283 TRP A N 1
ATOM 2294 C CA . TRP A 1 283 ? -8.785 3.097 1.821 1.00 93.06 283 TRP A CA 1
ATOM 2295 C C . TRP A 1 283 ? -10.170 3.376 1.240 1.00 93.06 283 TRP A C 1
ATOM 2297 O O . TRP A 1 283 ? -10.725 2.512 0.572 1.00 93.06 283 TRP A O 1
ATOM 2307 N N . ARG A 1 284 ? -10.709 4.588 1.417 1.00 91.25 284 ARG A N 1
ATOM 2308 C CA . ARG A 1 284 ? -12.006 4.980 0.837 1.00 91.25 284 ARG A CA 1
ATOM 2309 C C . ARG A 1 284 ? -12.013 4.884 -0.680 1.00 91.25 284 ARG A C 1
ATOM 2311 O O . ARG A 1 284 ? -12.992 4.423 -1.260 1.00 91.25 284 ARG A O 1
ATOM 2318 N N . SER A 1 285 ? -10.919 5.309 -1.306 1.00 91.62 285 SER A N 1
ATOM 2319 C CA . SER A 1 285 ? -10.753 5.250 -2.757 1.00 91.62 285 SER A CA 1
ATOM 2320 C C . SER A 1 285 ? -10.789 3.801 -3.247 1.00 91.62 285 SER A C 1
ATOM 2322 O O . SER A 1 285 ? -11.513 3.501 -4.189 1.00 91.62 285 SER A O 1
ATOM 2324 N N . VAL A 1 286 ? -10.080 2.897 -2.561 1.00 91.69 286 VAL A N 1
ATOM 2325 C CA . VAL A 1 286 ? -10.047 1.457 -2.869 1.00 91.69 286 VAL A CA 1
ATOM 2326 C C . VAL A 1 286 ? -11.374 0.763 -2.545 1.00 91.69 286 VAL A C 1
ATOM 2328 O O . VAL A 1 286 ? -11.851 -0.064 -3.318 1.00 91.69 286 VAL A O 1
ATOM 2331 N N . ASN A 1 287 ? -12.011 1.120 -1.430 1.00 90.75 287 ASN A N 1
ATOM 2332 C CA . ASN A 1 287 ? -13.303 0.579 -1.014 1.00 90.75 287 ASN A CA 1
ATOM 2333 C C . ASN A 1 287 ? -14.377 0.808 -2.092 1.00 90.75 287 ASN A C 1
ATOM 2335 O O . ASN A 1 287 ? -15.206 -0.070 -2.323 1.00 90.75 287 ASN A O 1
ATOM 2339 N N . ASN A 1 288 ? -14.313 1.946 -2.789 1.00 88.62 288 ASN A N 1
ATOM 2340 C CA . ASN A 1 288 ? -15.274 2.343 -3.818 1.00 88.62 288 ASN A CA 1
ATOM 2341 C C . ASN A 1 288 ? -15.021 1.749 -5.212 1.00 88.62 288 ASN A C 1
ATOM 2343 O O . ASN A 1 288 ? -15.863 1.932 -6.092 1.00 88.62 288 ASN A O 1
ATOM 2347 N N . ILE A 1 289 ? -13.901 1.057 -5.440 1.00 88.25 289 ILE A N 1
ATOM 2348 C CA . ILE A 1 289 ? -13.639 0.429 -6.740 1.00 88.25 289 ILE A CA 1
ATOM 2349 C C . ILE A 1 289 ? -14.714 -0.635 -6.999 1.00 88.25 289 ILE A C 1
ATOM 2351 O O . ILE A 1 289 ? -15.047 -1.407 -6.108 1.00 88.25 289 ILE A O 1
ATOM 2355 N N . LEU A 1 290 ? -15.281 -0.681 -8.202 1.00 82.69 290 LEU A N 1
ATOM 2356 C CA . LEU A 1 290 ? -16.363 -1.620 -8.531 1.00 82.69 290 LEU A CA 1
ATOM 2357 C C . LEU A 1 290 ? -15.867 -2.966 -9.063 1.00 82.69 290 LEU A C 1
ATOM 2359 O O . LEU A 1 290 ? -16.575 -3.963 -8.986 1.00 82.69 290 LEU A O 1
ATOM 2363 N N . GLU A 1 291 ? -14.670 -2.984 -9.635 1.00 80.75 291 GLU A N 1
ATOM 2364 C CA . GLU A 1 291 ? -14.093 -4.142 -10.304 1.00 80.75 291 GLU A CA 1
ATOM 2365 C C . GLU A 1 291 ? -12.701 -4.410 -9.731 1.00 80.75 291 GLU A C 1
ATOM 2367 O O . GLU A 1 291 ? -12.090 -3.548 -9.105 1.00 80.75 291 GLU A O 1
ATOM 2372 N N . ARG A 1 292 ? -12.165 -5.614 -9.923 1.00 81.56 292 ARG A N 1
ATOM 2373 C CA . ARG A 1 292 ? -10.757 -5.832 -9.578 1.00 81.56 292 ARG A CA 1
ATOM 2374 C C . ARG A 1 292 ? -9.892 -4.916 -10.435 1.00 81.56 292 ARG A C 1
ATOM 2376 O O . ARG A 1 292 ? -10.216 -4.715 -11.601 1.00 81.56 292 ARG A O 1
ATOM 2383 N N . PHE A 1 293 ? -8.785 -4.445 -9.863 1.00 81.12 293 PHE A N 1
ATOM 2384 C CA . PHE A 1 293 ? -7.756 -3.707 -10.587 1.00 81.12 293 PHE A CA 1
ATOM 2385 C C . PHE A 1 293 ? -7.475 -4.369 -11.940 1.00 81.12 293 PHE A C 1
ATOM 2387 O O . PHE A 1 293 ? -7.034 -5.523 -12.013 1.00 81.12 293 PHE A O 1
ATOM 2394 N N . HIS A 1 294 ? -7.787 -3.644 -13.008 1.00 70.56 294 HIS A N 1
ATOM 2395 C CA . HIS A 1 294 ? -7.530 -4.081 -14.364 1.00 70.56 294 HIS A CA 1
ATOM 2396 C C . HIS A 1 294 ? -6.046 -3.932 -14.669 1.00 70.56 294 HIS A C 1
ATOM 2398 O O . HIS A 1 294 ? -5.261 -3.391 -13.896 1.00 70.56 294 HIS A O 1
ATOM 2404 N N . GLN A 1 295 ? -5.621 -4.485 -15.802 1.00 53.78 295 GLN A N 1
ATOM 2405 C CA . GLN A 1 295 ? -4.212 -4.547 -16.186 1.00 53.78 295 GLN A CA 1
ATOM 2406 C C . GLN A 1 295 ? -3.643 -3.178 -16.618 1.00 53.78 295 GLN A C 1
ATOM 2408 O O . GLN A 1 295 ? -3.063 -3.062 -17.701 1.00 53.78 295 GLN A O 1
ATOM 2413 N N . SER A 1 296 ? -3.770 -2.124 -15.809 1.00 55.69 296 SER A N 1
ATOM 2414 C CA . SER A 1 296 ? -2.998 -0.897 -15.993 1.00 55.69 296 SER A CA 1
ATOM 2415 C C . SER A 1 296 ? -1.530 -1.181 -15.670 1.00 55.69 296 SER A C 1
ATOM 2417 O O . SER A 1 296 ? -1.097 -1.206 -14.526 1.00 55.69 296 SER A O 1
ATOM 2419 N N . PHE A 1 297 ? -0.777 -1.442 -16.743 1.00 61.59 297 PHE A N 1
ATOM 2420 C CA . PHE A 1 297 ? 0.683 -1.514 -16.835 1.00 61.59 297 PHE A CA 1
ATOM 2421 C C . PHE A 1 297 ? 1.384 -2.160 -15.623 1.00 61.59 297 PHE A C 1
ATOM 2423 O O . PHE A 1 297 ? 1.894 -1.456 -14.771 1.00 61.59 297 PHE A O 1
ATOM 2430 N N . PHE A 1 298 ? 1.568 -3.484 -15.601 1.00 62.41 298 PHE A N 1
ATOM 2431 C CA . PHE A 1 298 ? 2.435 -4.151 -14.599 1.00 62.41 298 PHE A CA 1
ATOM 2432 C C . PHE A 1 298 ? 3.939 -3.890 -14.786 1.00 62.41 298 PHE A C 1
ATOM 2434 O O . PHE A 1 298 ? 4.774 -4.369 -14.026 1.00 62.41 298 PHE A O 1
ATOM 2441 N N . PHE A 1 299 ? 4.306 -3.153 -15.833 1.00 74.94 299 PHE A N 1
ATOM 2442 C CA . PHE A 1 299 ? 5.686 -2.845 -16.165 1.00 74.94 299 PHE A CA 1
ATOM 2443 C C . PHE A 1 299 ? 5.811 -1.354 -16.458 1.00 74.94 299 PHE A C 1
ATOM 2445 O O . PHE A 1 299 ? 5.475 -0.866 -17.544 1.00 74.94 299 PHE A O 1
ATOM 2452 N N . TYR A 1 300 ? 6.295 -0.629 -15.460 1.00 82.56 300 TYR A N 1
ATOM 2453 C CA . TYR A 1 300 ? 6.578 0.792 -15.550 1.00 82.56 300 TYR A CA 1
ATOM 2454 C C . TYR A 1 300 ? 7.871 1.123 -14.810 1.00 82.56 300 TYR A C 1
ATOM 2456 O O . TYR A 1 300 ? 8.340 0.391 -13.936 1.00 82.56 300 TYR A O 1
ATOM 2464 N N . LEU A 1 301 ? 8.445 2.264 -15.173 1.00 79.12 301 LEU A N 1
ATOM 2465 C CA . LEU A 1 301 ? 9.501 2.910 -14.406 1.00 79.12 301 LEU A CA 1
ATOM 2466 C C . LEU A 1 301 ? 8.954 4.239 -13.891 1.00 79.12 301 LEU A C 1
ATOM 2468 O O . LEU A 1 301 ? 8.379 4.999 -14.672 1.00 79.12 301 LEU A O 1
ATOM 2472 N N . LEU A 1 302 ? 9.138 4.512 -12.599 1.00 76.31 302 LEU A N 1
ATOM 2473 C CA . LEU A 1 302 ? 8.797 5.792 -11.977 1.00 76.31 302 LEU A CA 1
ATOM 2474 C C . LEU A 1 302 ? 10.067 6.642 -11.851 1.00 76.31 302 LEU A C 1
ATOM 2476 O O . LEU A 1 302 ? 10.823 6.464 -10.893 1.00 76.31 302 LEU A O 1
ATOM 2480 N N . PRO A 1 303 ? 10.348 7.544 -12.810 1.00 69.94 303 PRO A N 1
ATOM 2481 C CA . PRO A 1 303 ? 11.351 8.584 -12.602 1.00 69.94 303 PRO A CA 1
ATOM 2482 C C . PRO A 1 303 ? 10.935 9.567 -11.500 1.00 69.94 303 PRO A C 1
ATOM 2484 O O . PRO A 1 303 ? 11.805 10.157 -10.863 1.00 69.94 303 PRO A O 1
ATOM 2487 N N . ASP A 1 304 ? 9.626 9.754 -11.297 1.00 70.75 304 ASP A N 1
ATOM 2488 C CA . ASP A 1 304 ? 9.046 10.672 -10.322 1.00 70.75 304 ASP A CA 1
ATOM 2489 C C . ASP A 1 304 ? 7.669 10.173 -9.821 1.00 70.75 304 ASP A C 1
ATOM 2491 O O . ASP A 1 304 ? 7.112 9.236 -10.383 1.00 70.75 304 ASP A O 1
ATOM 2495 N N . GLN A 1 305 ? 7.100 10.786 -8.775 1.00 73.25 305 GLN A N 1
ATOM 2496 C CA . GLN A 1 305 ? 5.795 10.410 -8.183 1.00 73.25 305 GLN A CA 1
ATOM 2497 C C . GLN A 1 305 ? 4.627 10.651 -9.136 1.00 73.25 305 GLN A C 1
ATOM 2499 O O . GLN A 1 305 ? 3.629 9.936 -9.115 1.00 73.25 305 GLN A O 1
ATOM 2504 N N . LEU A 1 306 ? 4.748 11.695 -9.957 1.00 75.06 306 LEU A N 1
ATOM 2505 C CA . LEU A 1 306 ? 3.698 12.143 -10.867 1.00 75.06 306 LEU A CA 1
ATOM 2506 C C . LEU A 1 306 ? 3.995 11.795 -12.324 1.00 75.06 306 LEU A C 1
ATOM 2508 O O . LEU A 1 306 ? 3.246 12.189 -13.216 1.00 75.06 306 LEU A O 1
ATOM 2512 N N . HIS A 1 307 ? 5.078 11.059 -12.581 1.00 80.00 307 HIS A N 1
ATOM 2513 C CA . HIS A 1 307 ? 5.490 10.719 -13.931 1.00 80.00 307 HIS A CA 1
ATOM 2514 C C . HIS A 1 307 ? 5.903 9.256 -14.043 1.00 80.00 307 HIS A C 1
ATOM 2516 O O . HIS A 1 307 ? 6.687 8.760 -13.239 1.00 80.00 307 HIS A O 1
ATOM 2522 N N . TYR A 1 308 ? 5.445 8.585 -15.097 1.00 83.69 308 TYR A N 1
ATOM 2523 C CA . TYR A 1 308 ? 5.799 7.198 -15.379 1.00 83.69 308 TYR A CA 1
ATOM 2524 C C . TYR A 1 308 ? 6.295 7.022 -16.818 1.00 83.69 308 TYR A C 1
ATOM 2526 O O . TYR A 1 308 ? 5.967 7.787 -17.731 1.00 83.69 308 TYR A O 1
ATOM 2534 N N . ILE A 1 309 ? 7.097 5.979 -17.019 1.00 80.38 309 ILE A N 1
ATOM 2535 C CA . ILE A 1 309 ? 7.550 5.508 -18.327 1.00 80.38 309 ILE A CA 1
ATOM 2536 C C . ILE A 1 309 ? 6.961 4.114 -18.536 1.00 80.38 309 ILE A C 1
ATOM 2538 O O . ILE A 1 309 ? 7.294 3.181 -17.804 1.00 80.38 309 ILE A O 1
ATOM 2542 N N . SER A 1 310 ? 6.091 3.965 -19.537 1.00 81.81 310 SER A N 1
ATOM 2543 C CA . SER A 1 310 ? 5.491 2.672 -19.872 1.00 81.81 310 SER A CA 1
ATOM 2544 C C . SER A 1 310 ? 6.489 1.720 -20.529 1.00 81.81 310 SER A C 1
ATOM 2546 O O . SER A 1 310 ? 7.402 2.129 -21.253 1.00 81.81 310 SER A O 1
ATOM 2548 N N . ILE A 1 311 ? 6.233 0.422 -20.357 1.00 80.56 311 ILE A N 1
ATOM 2549 C CA . ILE A 1 311 ? 6.961 -0.686 -20.986 1.00 80.56 311 ILE A CA 1
ATOM 2550 C C . ILE A 1 311 ? 7.215 -0.518 -22.489 1.00 80.56 311 ILE A C 1
ATOM 2552 O O . ILE A 1 311 ? 8.298 -0.836 -22.983 1.00 80.56 311 ILE A O 1
ATOM 2556 N N . SER A 1 312 ? 6.250 0.045 -23.218 1.00 79.12 312 SER A N 1
ATOM 2557 C CA . SER A 1 312 ? 6.332 0.269 -24.664 1.00 79.12 312 SER A CA 1
ATOM 2558 C C . SER A 1 312 ? 7.512 1.150 -25.078 1.00 79.12 312 SER A C 1
ATOM 2560 O O . SER A 1 312 ? 8.022 0.999 -26.184 1.00 79.12 312 SER A O 1
ATOM 2562 N N . TYR A 1 313 ? 7.963 2.055 -24.203 1.00 76.88 313 TYR A N 1
ATOM 2563 C CA . TYR A 1 313 ? 9.072 2.959 -24.504 1.00 76.88 313 TYR A CA 1
ATOM 2564 C C . TYR A 1 313 ? 10.447 2.328 -24.321 1.00 76.88 313 TYR A C 1
ATOM 2566 O O . TYR A 1 313 ? 11.408 2.860 -24.858 1.00 76.88 313 TYR A O 1
ATOM 2574 N N . TYR A 1 314 ? 10.582 1.224 -23.583 1.00 75.94 314 TYR A N 1
ATOM 2575 C CA . TYR A 1 314 ? 11.895 0.614 -23.355 1.00 75.94 314 TYR A CA 1
ATOM 2576 C C . TYR A 1 314 ? 12.005 -0.836 -23.818 1.00 75.94 314 TYR A C 1
ATOM 2578 O O . TYR A 1 314 ? 13.118 -1.283 -24.095 1.00 75.94 314 TYR A O 1
ATOM 2586 N N . MET A 1 315 ? 10.896 -1.563 -23.978 1.00 79.69 315 MET A N 1
ATOM 2587 C CA . MET A 1 315 ? 10.933 -2.950 -24.452 1.00 79.69 315 MET A CA 1
ATOM 2588 C C . MET A 1 315 ? 11.533 -3.127 -25.843 1.00 79.69 315 MET A C 1
ATOM 2590 O O . MET A 1 315 ? 12.322 -4.055 -25.991 1.00 79.69 315 MET A O 1
ATOM 2594 N N . PRO A 1 316 ? 11.273 -2.264 -26.845 1.00 79.44 316 PRO A N 1
ATOM 2595 C CA . PRO A 1 316 ? 11.961 -2.378 -28.130 1.00 79.44 316 PRO A CA 1
ATOM 2596 C C . PRO A 1 316 ? 13.490 -2.323 -27.983 1.00 79.44 316 PRO A C 1
ATOM 2598 O O . PRO A 1 316 ? 14.195 -3.103 -28.618 1.00 79.44 316 PRO A O 1
ATOM 2601 N N . ALA A 1 317 ? 14.005 -1.487 -27.067 1.00 70.94 317 ALA A N 1
ATOM 2602 C CA . ALA A 1 317 ? 15.436 -1.428 -26.746 1.00 70.94 317 ALA A CA 1
ATOM 2603 C C . ALA A 1 317 ? 15.950 -2.768 -26.226 1.00 70.94 317 ALA A C 1
ATOM 2605 O O . ALA A 1 317 ? 17.002 -3.250 -26.638 1.00 70.94 317 ALA A O 1
ATOM 2606 N N . VAL A 1 318 ? 15.213 -3.325 -25.263 1.00 75.12 318 VAL A N 1
ATOM 2607 C CA . VAL A 1 318 ? 15.568 -4.567 -24.580 1.00 75.12 318 VAL A CA 1
ATOM 2608 C C . VAL A 1 318 ? 15.501 -5.730 -25.565 1.00 75.12 318 VAL A C 1
ATOM 2610 O O . VAL A 1 318 ? 16.422 -6.536 -25.604 1.00 75.12 318 VAL A O 1
ATOM 2613 N N . GLY A 1 319 ? 14.476 -5.774 -26.416 1.00 76.69 319 GLY A N 1
ATOM 2614 C CA . GLY A 1 319 ? 14.324 -6.771 -27.471 1.00 76.69 319 GLY A CA 1
ATOM 2615 C C . GLY A 1 319 ? 15.476 -6.736 -28.472 1.00 76.69 319 GLY A C 1
ATOM 2616 O O . GLY A 1 319 ? 16.072 -7.775 -28.735 1.00 76.69 319 GLY A O 1
ATOM 2617 N N . LEU A 1 320 ? 15.855 -5.552 -28.966 1.00 74.00 320 LEU A N 1
ATOM 2618 C CA . LEU A 1 320 ? 17.015 -5.399 -29.851 1.00 74.00 320 LEU A CA 1
ATOM 2619 C C . LEU A 1 320 ? 18.321 -5.802 -29.162 1.00 74.00 320 LEU A C 1
ATOM 2621 O O . LEU A 1 320 ? 19.159 -6.466 -29.769 1.00 74.00 320 LEU A O 1
ATOM 2625 N N . PHE A 1 321 ? 18.482 -5.461 -27.882 1.00 70.50 321 PHE A N 1
ATOM 2626 C CA . PHE A 1 321 ? 19.639 -5.883 -27.102 1.00 70.50 321 PHE A CA 1
ATOM 2627 C C . PHE A 1 321 ? 19.695 -7.410 -26.967 1.00 70.50 321 PHE A C 1
ATOM 2629 O O . PHE A 1 321 ? 20.709 -8.008 -27.313 1.00 70.50 321 PHE A O 1
ATOM 2636 N N . ILE A 1 322 ? 18.610 -8.068 -26.552 1.00 77.38 322 ILE A N 1
ATOM 2637 C CA . ILE A 1 322 ? 18.557 -9.533 -26.421 1.00 77.38 322 ILE A CA 1
ATOM 2638 C C . ILE A 1 322 ? 18.785 -10.209 -27.776 1.00 77.38 322 ILE A C 1
ATOM 2640 O O . ILE A 1 322 ? 19.594 -11.131 -27.868 1.00 77.38 322 ILE A O 1
ATOM 2644 N N . LEU A 1 323 ? 18.130 -9.723 -28.834 1.00 76.19 323 LEU A N 1
ATOM 2645 C CA . LEU A 1 323 ? 18.302 -10.226 -30.196 1.00 76.19 323 LEU A CA 1
ATOM 2646 C C . LEU A 1 323 ? 19.765 -10.130 -30.633 1.00 76.19 323 LEU A C 1
ATOM 2648 O O . LEU A 1 323 ? 20.318 -11.086 -31.166 1.00 76.19 323 LEU A O 1
ATOM 2652 N N . SER A 1 324 ? 20.417 -9.005 -30.348 1.00 67.94 324 SER A N 1
ATOM 2653 C CA . SER A 1 324 ? 21.824 -8.819 -30.686 1.00 67.94 324 SER A CA 1
ATOM 2654 C C . SER A 1 324 ? 22.756 -9.770 -29.924 1.00 67.94 324 SER A C 1
ATOM 2656 O O . SER A 1 324 ? 23.686 -10.317 -30.517 1.00 67.94 324 SER A O 1
ATOM 2658 N N . GLN A 1 325 ? 22.474 -10.047 -28.645 1.00 71.44 325 GLN A N 1
ATOM 2659 C CA . GLN A 1 325 ? 23.221 -11.026 -27.847 1.00 71.44 325 GLN A CA 1
ATOM 2660 C C . GLN A 1 325 ? 22.992 -12.456 -28.355 1.00 71.44 325 GLN A C 1
ATOM 2662 O O . GLN A 1 325 ? 23.933 -13.247 -28.410 1.00 71.44 325 GLN A O 1
ATOM 2667 N N . ALA A 1 326 ? 21.766 -12.785 -28.770 1.00 74.88 326 ALA A N 1
ATOM 2668 C CA . ALA A 1 326 ? 21.434 -14.086 -29.343 1.00 74.88 326 ALA A CA 1
ATOM 2669 C C . ALA A 1 326 ? 22.162 -14.316 -30.677 1.00 74.88 326 ALA A C 1
ATOM 2671 O O . ALA A 1 326 ? 22.811 -15.348 -30.846 1.00 74.88 326 ALA A O 1
ATOM 2672 N N . ILE A 1 327 ? 22.139 -13.323 -31.574 1.00 73.00 327 ILE A N 1
ATOM 2673 C CA . ILE A 1 327 ? 22.887 -13.345 -32.840 1.00 73.00 327 ILE A CA 1
ATOM 2674 C C . ILE A 1 327 ? 24.386 -13.507 -32.560 1.00 73.00 327 ILE A C 1
ATOM 2676 O O . ILE A 1 327 ? 25.049 -14.338 -33.174 1.00 73.00 327 ILE A O 1
ATOM 2680 N N . MET A 1 328 ? 24.927 -12.768 -31.588 1.00 64.75 328 MET A N 1
ATOM 2681 C CA . MET A 1 328 ? 26.337 -12.875 -31.209 1.00 64.75 328 MET A CA 1
ATOM 2682 C C . MET A 1 328 ? 26.693 -14.260 -30.649 1.00 64.75 328 MET A C 1
ATOM 2684 O O . MET A 1 328 ? 27.760 -14.789 -30.962 1.00 64.75 328 MET A O 1
ATOM 2688 N N . SER A 1 329 ? 25.819 -14.857 -29.837 1.00 71.88 329 SER A N 1
ATOM 2689 C CA . SER A 1 329 ? 26.013 -16.209 -29.304 1.00 71.88 329 SER A CA 1
ATOM 2690 C C . SER A 1 329 ? 26.082 -17.248 -30.423 1.00 71.88 329 SER A C 1
ATOM 2692 O O . SER A 1 329 ? 26.943 -18.126 -30.390 1.00 71.88 329 SER A O 1
ATOM 2694 N N . ASP A 1 330 ? 25.220 -17.126 -31.431 1.00 71.81 330 ASP A N 1
ATOM 2695 C CA . ASP A 1 330 ? 25.172 -18.049 -32.564 1.00 71.81 330 ASP A CA 1
ATOM 2696 C C . ASP A 1 330 ? 26.393 -17.904 -33.489 1.00 71.81 330 ASP A C 1
ATOM 2698 O O . ASP A 1 330 ? 27.086 -18.880 -33.795 1.00 71.81 330 ASP A O 1
ATOM 2702 N N . ILE A 1 331 ? 26.747 -16.657 -33.819 1.00 67.88 331 ILE A N 1
ATOM 2703 C CA . ILE A 1 331 ? 27.931 -16.311 -34.616 1.00 67.88 331 ILE A CA 1
ATOM 2704 C C . ILE A 1 331 ? 29.220 -16.775 -33.919 1.00 67.88 331 ILE A C 1
ATOM 2706 O O . ILE A 1 331 ? 30.108 -17.342 -34.557 1.00 67.88 331 ILE A O 1
ATOM 2710 N N . SER A 1 332 ? 29.320 -16.598 -32.596 1.00 66.00 332 SER A N 1
ATOM 2711 C CA . SER A 1 332 ? 30.488 -17.033 -31.822 1.00 66.00 332 SER A CA 1
ATOM 2712 C C . SER A 1 332 ? 30.631 -18.555 -31.728 1.00 66.00 332 SER A C 1
ATOM 2714 O O . SER A 1 332 ? 31.721 -19.018 -31.393 1.00 66.00 332 SER A O 1
ATOM 2716 N N . LYS A 1 333 ? 29.570 -19.336 -31.974 1.00 66.25 333 LYS A N 1
ATOM 2717 C CA . LYS A 1 333 ? 29.657 -20.806 -32.040 1.00 66.25 333 LYS A CA 1
ATOM 2718 C C . LYS A 1 333 ? 30.208 -21.292 -33.380 1.00 66.25 333 LYS A C 1
ATOM 2720 O O . LYS A 1 333 ? 30.809 -22.359 -33.422 1.00 66.25 333 LYS A O 1
ATOM 2725 N N . HIS A 1 334 ? 30.018 -20.517 -34.449 1.00 65.38 334 HIS A N 1
ATOM 2726 C CA . HIS A 1 334 ? 30.371 -20.910 -35.816 1.00 65.38 334 HIS A CA 1
ATOM 2727 C C . HIS A 1 334 ? 31.717 -20.334 -36.292 1.00 65.38 334 HIS A C 1
ATOM 2729 O O . HIS A 1 334 ? 32.320 -20.884 -37.211 1.00 65.38 334 HIS A O 1
ATOM 2735 N N . HIS A 1 335 ? 32.235 -19.279 -35.650 1.00 60.12 335 HIS A N 1
ATOM 2736 C CA . HIS A 1 335 ? 33.501 -18.640 -36.024 1.00 60.12 335 HIS A CA 1
ATOM 2737 C C . HIS A 1 335 ? 34.297 -18.126 -34.805 1.00 60.12 335 HIS A C 1
ATOM 2739 O O . HIS A 1 335 ? 33.753 -17.496 -33.896 1.00 60.12 335 HIS A O 1
ATOM 2745 N N . THR A 1 336 ? 35.620 -18.344 -34.804 1.00 55.81 336 THR A N 1
ATOM 2746 C CA . THR A 1 336 ? 36.573 -17.756 -33.844 1.00 55.81 336 THR A CA 1
ATOM 2747 C C . THR A 1 336 ? 36.810 -16.282 -34.170 1.00 55.81 336 THR A C 1
ATOM 2749 O O . THR A 1 336 ? 37.690 -15.952 -34.962 1.00 55.81 336 THR A O 1
ATOM 2752 N N . TYR A 1 337 ? 36.012 -15.391 -33.583 1.00 58.97 337 TYR A N 1
ATOM 2753 C CA . TYR A 1 337 ? 36.226 -13.945 -33.678 1.00 58.97 337 TYR A CA 1
ATOM 2754 C C . TYR A 1 337 ? 37.112 -13.415 -32.543 1.00 58.97 337 TYR A C 1
ATOM 2756 O O . TYR A 1 337 ? 36.919 -13.773 -31.379 1.00 58.97 337 TYR A O 1
ATOM 2764 N N . ASP A 1 338 ? 38.030 -12.511 -32.899 1.00 59.72 338 ASP A N 1
ATOM 2765 C CA . ASP A 1 338 ? 38.879 -11.753 -31.975 1.00 59.72 338 ASP A CA 1
ATOM 2766 C C . ASP A 1 338 ? 38.060 -10.889 -31.000 1.00 59.72 338 ASP A C 1
ATOM 2768 O O . ASP A 1 338 ? 36.968 -10.393 -31.303 1.00 59.72 338 ASP A O 1
ATOM 2772 N N . THR A 1 339 ? 38.635 -10.643 -29.824 1.00 59.28 339 THR A N 1
ATOM 2773 C CA . THR A 1 339 ? 38.076 -9.810 -28.742 1.00 59.28 339 THR A CA 1
ATOM 2774 C C . THR A 1 339 ? 37.647 -8.407 -29.201 1.00 59.28 339 THR A C 1
ATOM 2776 O O . THR A 1 339 ? 36.681 -7.855 -28.673 1.00 59.28 339 THR A O 1
ATOM 2779 N N . LEU A 1 340 ? 38.299 -7.854 -30.229 1.00 51.47 340 LEU A N 1
ATOM 2780 C CA . LEU A 1 340 ? 38.011 -6.534 -30.801 1.00 51.47 340 LEU A CA 1
ATOM 2781 C C . LEU A 1 340 ? 36.697 -6.490 -31.604 1.00 51.47 340 LEU A C 1
ATOM 2783 O O . LEU A 1 340 ? 35.962 -5.507 -31.521 1.00 51.47 340 LEU A O 1
ATOM 2787 N N . ALA A 1 341 ? 36.356 -7.562 -32.327 1.00 58.12 341 ALA A N 1
ATOM 2788 C CA . ALA A 1 341 ? 35.095 -7.653 -33.067 1.00 58.12 341 ALA A CA 1
ATOM 2789 C C . ALA A 1 341 ? 33.898 -7.733 -32.108 1.00 58.12 341 ALA A C 1
ATOM 2791 O O . ALA A 1 341 ? 32.875 -7.091 -32.336 1.00 58.12 341 ALA A O 1
ATOM 2792 N N . ARG A 1 342 ? 34.060 -8.440 -30.979 1.00 58.00 342 ARG A N 1
ATOM 2793 C CA . ARG A 1 342 ? 33.061 -8.482 -29.898 1.00 58.00 342 ARG A CA 1
ATOM 2794 C C . ARG A 1 342 ? 32.832 -7.096 -29.285 1.00 58.00 342 ARG A C 1
ATOM 2796 O O . ARG A 1 342 ? 31.688 -6.704 -29.086 1.00 58.00 342 ARG A O 1
ATOM 2803 N N . PHE A 1 343 ? 33.897 -6.328 -29.048 1.00 57.50 343 PHE A N 1
ATOM 2804 C CA . PHE A 1 343 ? 33.795 -4.968 -28.504 1.00 57.50 343 PHE A CA 1
ATOM 2805 C C . PHE A 1 343 ? 33.141 -3.982 -29.487 1.00 57.50 343 PHE A C 1
ATOM 2807 O O . PHE A 1 343 ? 32.251 -3.228 -29.100 1.00 57.50 343 PHE A O 1
ATOM 2814 N N . MET A 1 344 ? 33.528 -4.020 -30.767 1.00 54.34 344 MET A N 1
ATOM 2815 C CA . MET A 1 344 ? 32.954 -3.180 -31.831 1.00 54.34 344 MET A CA 1
ATOM 2816 C C . MET A 1 344 ? 31.461 -3.452 -32.047 1.00 54.34 344 MET A C 1
ATOM 2818 O O . MET A 1 344 ? 30.697 -2.521 -32.280 1.00 54.34 344 MET A O 1
ATOM 2822 N N . LEU A 1 345 ? 31.029 -4.709 -31.929 1.00 56.78 345 LEU A N 1
ATOM 2823 C CA . LEU A 1 345 ? 29.627 -5.090 -32.095 1.00 56.78 345 LEU A CA 1
ATOM 2824 C C . LEU A 1 345 ? 28.795 -4.683 -30.870 1.00 56.78 345 LEU A C 1
ATOM 2826 O O . LEU A 1 345 ? 27.721 -4.120 -31.039 1.00 56.78 345 LEU A O 1
ATOM 2830 N N . ILE A 1 346 ? 29.318 -4.838 -29.645 1.00 59.53 346 ILE A N 1
ATOM 2831 C CA . ILE A 1 346 ? 28.691 -4.288 -28.426 1.00 59.53 346 ILE A CA 1
ATOM 2832 C C . ILE A 1 346 ? 28.565 -2.760 -28.522 1.00 59.53 346 ILE A C 1
ATOM 2834 O O . ILE A 1 346 ? 27.501 -2.215 -28.233 1.00 59.53 346 ILE A O 1
ATOM 2838 N N . ALA A 1 347 ? 29.609 -2.065 -28.981 1.00 55.22 347 ALA A N 1
ATOM 2839 C CA . ALA A 1 347 ? 29.565 -0.625 -29.220 1.00 55.22 347 ALA A CA 1
ATOM 2840 C C . ALA A 1 347 ? 28.527 -0.259 -30.297 1.00 55.22 347 ALA A C 1
ATOM 2842 O O . ALA A 1 347 ? 27.743 0.667 -30.095 1.00 55.22 347 ALA A O 1
ATOM 2843 N N . TRP A 1 348 ? 28.449 -1.029 -31.388 1.00 59.84 348 TRP A N 1
ATOM 2844 C CA . TRP A 1 348 ? 27.441 -0.856 -32.435 1.00 59.84 348 TRP A CA 1
ATOM 2845 C C . TRP A 1 348 ? 26.019 -1.052 -31.893 1.00 59.84 348 TRP A C 1
ATOM 2847 O O . TRP A 1 348 ? 25.164 -0.205 -32.122 1.00 59.84 348 TRP A O 1
ATOM 2857 N N . ILE A 1 349 ? 25.775 -2.078 -31.075 1.00 55.06 349 ILE A N 1
ATOM 2858 C CA . ILE A 1 349 ? 24.487 -2.339 -30.408 1.00 55.06 349 ILE A CA 1
ATOM 2859 C C . ILE A 1 349 ? 24.092 -1.181 -29.487 1.00 55.06 349 ILE A C 1
ATOM 2861 O O . ILE A 1 349 ? 22.938 -0.747 -29.488 1.00 55.06 349 ILE A O 1
ATOM 2865 N N . VAL A 1 350 ? 25.038 -0.641 -28.715 1.00 57.94 350 VAL A N 1
ATOM 2866 C CA . VAL A 1 350 ? 24.801 0.535 -27.862 1.00 57.94 350 VAL A CA 1
ATOM 2867 C C . VAL A 1 350 ? 24.451 1.759 -28.716 1.00 57.94 350 VAL A C 1
ATOM 2869 O O . VAL A 1 350 ? 23.521 2.489 -28.377 1.00 57.94 350 VAL A O 1
ATOM 2872 N N . THR A 1 351 ? 25.115 1.952 -29.861 1.00 55.22 351 THR A N 1
ATOM 2873 C CA . THR A 1 351 ? 24.808 3.063 -30.777 1.00 55.22 351 THR A CA 1
ATOM 2874 C C . THR A 1 351 ? 23.489 2.888 -31.538 1.00 55.22 351 THR A C 1
ATOM 2876 O O . THR A 1 351 ? 22.711 3.834 -31.606 1.00 55.22 351 THR A O 1
ATOM 2879 N N . VAL A 1 352 ? 23.163 1.694 -32.037 1.00 54.72 352 VAL A N 1
ATOM 2880 C CA . VAL A 1 352 ? 21.920 1.407 -32.776 1.00 54.72 352 VAL A CA 1
ATOM 2881 C C . VAL A 1 352 ? 20.718 1.450 -31.848 1.00 54.72 352 VAL A C 1
ATOM 2883 O O . VAL A 1 352 ? 19.741 2.127 -32.150 1.00 54.72 352 VAL A O 1
ATOM 2886 N N . SER A 1 353 ? 20.827 0.863 -30.652 1.00 53.94 353 SER A N 1
ATOM 2887 C CA . SER A 1 353 ? 19.779 0.998 -29.639 1.00 53.94 353 SER A CA 1
ATOM 2888 C C . SER A 1 353 ? 19.574 2.444 -29.195 1.00 53.94 353 SER A C 1
ATOM 2890 O O . SER A 1 353 ? 18.487 2.753 -28.740 1.00 53.94 353 SER A O 1
ATOM 2892 N N . SER A 1 354 ? 20.552 3.346 -29.338 1.00 55.78 354 SER A N 1
ATOM 2893 C CA . SER A 1 354 ? 20.341 4.787 -29.123 1.00 55.78 354 SER A CA 1
ATOM 2894 C C . SER A 1 354 ? 19.737 5.511 -30.340 1.00 55.78 354 SER A C 1
ATOM 2896 O O . SER A 1 354 ? 18.972 6.458 -30.162 1.00 55.78 354 SER A O 1
ATOM 2898 N N . TYR A 1 355 ? 20.017 5.042 -31.562 1.00 53.91 355 TYR A N 1
ATOM 2899 C CA . TYR A 1 355 ? 19.547 5.626 -32.826 1.00 53.91 355 TYR A CA 1
ATOM 2900 C C . TYR A 1 355 ? 18.102 5.236 -33.175 1.00 53.91 355 TYR A C 1
ATOM 2902 O O . TYR A 1 355 ? 17.329 6.083 -33.622 1.00 53.91 355 TYR A O 1
ATOM 2910 N N . ASP A 1 356 ? 17.695 3.992 -32.908 1.00 51.31 356 ASP A N 1
ATOM 2911 C CA . ASP A 1 356 ? 16.322 3.530 -33.147 1.00 51.31 356 ASP A CA 1
ATOM 2912 C C . ASP A 1 356 ? 15.304 4.268 -32.262 1.00 51.31 356 ASP A C 1
ATOM 2914 O O . ASP A 1 356 ? 14.177 4.512 -32.691 1.00 51.31 356 ASP A O 1
ATOM 2918 N N . PHE A 1 357 ? 15.698 4.751 -31.074 1.00 51.06 357 PHE A N 1
ATOM 2919 C CA . PHE A 1 357 ? 14.837 5.650 -30.289 1.00 51.06 357 PHE A CA 1
ATOM 2920 C C . PHE A 1 357 ? 14.673 7.026 -30.918 1.00 51.06 357 PHE A C 1
ATOM 2922 O O . PHE A 1 357 ? 13.582 7.590 -30.837 1.00 51.06 357 PHE A O 1
ATOM 2929 N N . ALA A 1 358 ? 15.708 7.557 -31.572 1.00 48.31 358 ALA A N 1
ATOM 2930 C CA . ALA A 1 358 ? 15.587 8.802 -32.321 1.00 48.31 358 ALA A CA 1
ATOM 2931 C C . ALA A 1 358 ? 14.641 8.630 -33.522 1.00 48.31 358 ALA A C 1
ATOM 2933 O O . ALA A 1 358 ? 13.817 9.506 -33.772 1.00 48.31 358 ALA A O 1
ATOM 2934 N N . LEU A 1 359 ? 14.677 7.481 -34.208 1.00 43.41 359 LEU A N 1
ATOM 2935 C CA . LEU A 1 359 ? 13.759 7.159 -35.308 1.00 43.41 359 LEU A CA 1
ATOM 2936 C C . LEU A 1 359 ? 12.312 6.958 -34.840 1.00 43.41 359 LEU A C 1
ATOM 2938 O O . LEU A 1 359 ? 11.409 7.567 -35.408 1.00 43.41 359 LEU A O 1
ATOM 2942 N N . VAL A 1 360 ? 12.074 6.198 -33.765 1.00 47.22 360 VAL A N 1
ATOM 2943 C CA . VAL A 1 360 ? 10.731 6.057 -33.166 1.00 47.22 360 VAL A CA 1
ATOM 2944 C C . VAL A 1 360 ? 10.184 7.424 -32.726 1.00 47.22 360 VAL A C 1
ATOM 2946 O O . VAL A 1 360 ? 8.996 7.701 -32.895 1.00 47.22 360 VAL A O 1
ATOM 2949 N N . TYR A 1 361 ? 11.046 8.321 -32.240 1.00 45.22 361 TYR A N 1
ATOM 2950 C CA . TYR A 1 361 ? 10.671 9.677 -31.841 1.00 45.22 361 TYR A CA 1
ATOM 2951 C C . TYR A 1 361 ? 10.402 10.620 -33.026 1.00 45.22 361 TYR A C 1
ATOM 2953 O O . TYR A 1 361 ? 9.461 11.405 -32.961 1.00 45.22 361 TYR A O 1
ATOM 2961 N N . ILE A 1 362 ? 11.164 10.527 -34.122 1.00 46.12 362 ILE A N 1
ATOM 2962 C CA . ILE A 1 362 ? 10.928 11.293 -35.361 1.00 46.12 362 ILE A CA 1
ATOM 2963 C C . ILE A 1 362 ? 9.664 10.797 -36.081 1.00 46.12 362 ILE A C 1
ATOM 2965 O O . ILE A 1 362 ? 8.938 11.594 -36.674 1.00 46.12 362 ILE A O 1
ATOM 2969 N N . CYS A 1 363 ? 9.359 9.501 -35.998 1.00 36.16 363 CYS A N 1
ATOM 2970 C CA . CYS A 1 363 ? 8.178 8.914 -36.626 1.00 36.16 363 CYS A CA 1
ATOM 2971 C C . CYS A 1 363 ? 6.890 9.068 -35.795 1.00 36.16 363 CYS A C 1
ATOM 2973 O O . CYS A 1 363 ? 5.807 9.052 -36.378 1.00 36.16 363 CYS A O 1
ATOM 2975 N N . SER A 1 364 ? 6.957 9.266 -34.470 1.00 43.09 364 SER A N 1
ATOM 2976 C CA . SER A 1 364 ? 5.740 9.375 -33.639 1.00 43.09 364 SER A CA 1
ATOM 2977 C C . SER A 1 364 ? 4.827 10.582 -33.960 1.00 43.09 364 SER A C 1
ATOM 2979 O O . SER A 1 364 ? 3.612 10.383 -34.015 1.00 43.09 364 SER A O 1
ATOM 2981 N N . PRO A 1 365 ? 5.333 11.796 -34.283 1.00 43.34 365 PRO A N 1
ATOM 2982 C CA . PRO A 1 365 ? 4.495 12.913 -34.728 1.00 43.34 365 PRO A CA 1
ATOM 2983 C C . PRO A 1 365 ? 3.845 12.644 -36.090 1.00 43.34 365 PRO A C 1
ATOM 2985 O O . PRO A 1 365 ? 2.698 13.016 -36.316 1.00 43.34 365 PRO A O 1
ATOM 2988 N N . LEU A 1 366 ? 4.555 11.954 -36.989 1.00 34.22 366 LEU A N 1
ATOM 2989 C CA . LEU A 1 366 ? 4.055 11.571 -38.315 1.00 34.22 366 LEU A CA 1
ATOM 2990 C C . LEU A 1 366 ? 2.921 10.537 -38.230 1.00 34.22 366 LEU A C 1
ATOM 2992 O O . LEU A 1 366 ? 1.974 10.598 -39.016 1.00 34.22 366 LEU A O 1
ATOM 2996 N N . PHE A 1 367 ? 2.974 9.639 -37.243 1.00 31.80 367 PHE A N 1
ATOM 2997 C CA . PHE A 1 367 ? 1.905 8.675 -36.960 1.00 31.80 367 PHE A CA 1
ATOM 2998 C C . PHE A 1 367 ? 0.680 9.329 -36.293 1.00 31.80 367 PHE A C 1
ATOM 3000 O O . PHE A 1 367 ? -0.459 8.981 -36.589 1.00 31.80 367 PHE A O 1
ATOM 3007 N N . TYR A 1 368 ? 0.894 10.330 -35.434 1.00 33.16 368 TYR A N 1
ATOM 3008 C CA . TYR A 1 368 ? -0.195 11.067 -34.781 1.00 33.16 368 TYR A CA 1
ATOM 3009 C C . TYR A 1 368 ? -0.982 11.953 -35.768 1.00 33.16 368 TYR A C 1
ATOM 3011 O O . TYR A 1 368 ? -2.198 12.080 -35.664 1.00 33.16 368 TYR A O 1
ATOM 3019 N N . ILE A 1 369 ? -0.307 12.514 -36.778 1.00 38.03 369 ILE A N 1
ATOM 3020 C CA . ILE A 1 369 ? -0.932 13.338 -37.830 1.00 38.03 369 ILE A CA 1
ATOM 3021 C C . ILE A 1 369 ? -1.735 12.490 -38.834 1.00 38.03 369 ILE A C 1
ATOM 3023 O O . ILE A 1 369 ? -2.683 12.987 -39.438 1.00 38.03 369 ILE A O 1
ATOM 3027 N N . THR A 1 370 ? -1.393 11.213 -39.011 1.00 34.62 370 THR A N 1
ATOM 3028 C CA . THR A 1 370 ? -2.101 10.307 -39.933 1.00 34.62 370 THR A CA 1
ATOM 3029 C C . THR A 1 370 ? -3.343 9.657 -39.321 1.00 34.62 370 THR A C 1
ATOM 3031 O O . THR A 1 370 ? -4.231 9.269 -40.068 1.00 34.62 370 THR A O 1
ATOM 3034 N N . LEU A 1 371 ? -3.453 9.603 -37.989 1.00 33.16 371 LEU A N 1
ATOM 3035 C CA . LEU A 1 371 ? -4.643 9.125 -37.265 1.00 33.16 371 LEU A CA 1
ATOM 3036 C C . LEU A 1 371 ? -5.719 10.204 -37.035 1.00 33.16 371 LEU A C 1
ATOM 3038 O O . LEU A 1 371 ? -6.836 9.875 -36.652 1.00 33.16 371 LEU A O 1
ATOM 3042 N N . LEU A 1 372 ? -5.395 11.480 -37.268 1.00 34.81 372 LEU A N 1
ATOM 3043 C CA . LEU A 1 372 ? -6.303 12.631 -37.131 1.00 34.81 372 LEU A CA 1
ATOM 3044 C C . LEU A 1 372 ? -6.900 13.103 -38.473 1.00 34.81 372 LEU A C 1
ATOM 3046 O O . LEU A 1 372 ? -7.407 14.224 -38.560 1.00 34.81 372 LEU A O 1
ATOM 3050 N N . LYS A 1 373 ? -6.841 12.268 -39.516 1.00 32.41 373 LYS A N 1
ATOM 3051 C CA . LYS A 1 373 ? -7.480 12.512 -40.814 1.00 32.41 373 LYS A CA 1
ATOM 3052 C C . LYS A 1 373 ? -8.544 11.479 -41.132 1.00 32.41 373 LYS A C 1
ATOM 3054 O O . LYS A 1 373 ? -8.259 10.280 -40.934 1.00 32.41 373 LYS A O 1
#

Sequence (373 aa):
MLYITLYPKVWRNTYISENALMPDYASTTFNINHWEQMKKIKSNFHSNLSFEDIQSLLPKHFCTFSDERYFSIQIPAYRTDGTEAVIFGFPFKESNIWGISMGVVLSNLFSSFNYMAKDVHLVFYRESLKDWLHSYYLEKEIVDIDEQECFGGILQAGLVLDIELPKESEQGKAYVKYEGPDGLLPNLDLLNSFFRIASGHGNIGLSSISYLLNNDVVGYFKGLFSILFSLGTRAIFHDSEHHGALLKYRIEAFTLGMMDSDGKNPNIDTRLYDLFPMIESLWRSVNNILERFHQSFFFYLLPDQLHYISISYYMPAVGLFILSQAIMSDISKHHTYDTLARFMLIAWIVTVSSYDFALVYICSPLFYITLLK

Radius of gyration: 23.8 Å; chains: 1; bounding box: 63×50×68 Å

Organism: Rozella allomycis (strain CSF55) (NCBI:txid988480)